Protein AF-A0AAN8A555-F1 (afdb_monomer)

Solvent-accessible surface area (backbone atoms only — not comparable to full-atom values): 13635 Å² total; per-residue (Å²): 131,88,74,64,63,48,80,44,80,42,57,66,69,61,49,48,77,68,36,90,83,47,45,34,27,25,69,93,41,68,87,72,40,44,34,87,77,52,85,68,58,31,18,41,37,37,35,70,88,71,24,23,34,31,48,32,42,53,71,68,74,77,57,91,62,96,66,88,60,92,62,64,58,50,72,42,78,54,45,75,69,41,42,53,50,48,52,55,52,52,52,49,52,52,50,52,50,52,53,50,52,50,51,52,54,53,51,54,59,48,52,54,52,51,52,52,52,52,54,49,52,55,51,52,52,54,60,64,62,67,75,72,74,89,85,80,92,78,83,90,83,80,88,82,91,78,90,85,85,91,86,76,91,79,91,78,90,77,89,77,92,82,90,84,90,81,84,86,89,84,86,88,91,83,79,96,82,85,87,85,84,90,84,86,86,89,84,85,87,84,83,84,77,87,74,77,82,85,84,80,84,88,134

Radius of gyration: 33.47 Å; Cα contacts (8 Å, |Δi|>4): 145; chains: 1; bounding box: 88×41×70 Å

pLDDT: mean 70.21, std 20.85, range [33.66, 96.75]

Organism: NCBI:txid574655

Foldseek 3Di:
DDFDKDKDWDDLVVLCVPDPPQAQQELVQHPPHRSNNDPATWMWIAGLPQLWIFIYGPVRVPDPDPDPPVRHGDIGHHDPVSVVVSVVVVVVVVVVVVVVVVVVVVVVVVVVVVVVVVVVVVVVVVVVVVVPDDDDDDDDDDDDDDDDDDDDDDDDDDDDDDDDDDDDDDDDDDDDDPDPDPPPDPPPPPPPPPPPPDDDDDD

Structure (mmCIF, N/CA/C/O backbone):
data_AF-A0AAN8A555-F1
#
_entry.id   AF-A0AAN8A555-F1
#
loop_
_atom_site.group_PDB
_atom_site.id
_atom_site.type_symbol
_atom_site.label_atom_id
_atom_site.label_alt_id
_atom_site.label_comp_id
_atom_site.label_asym_id
_atom_site.label_entity_id
_atom_site.label_seq_id
_atom_site.pdbx_PDB_ins_code
_atom_site.Cartn_x
_atom_site.Cartn_y
_atom_site.Cartn_z
_atom_site.occupancy
_atom_site.B_iso_or_equiv
_atom_site.auth_seq_id
_atom_site.auth_comp_id
_atom_site.auth_asym_id
_atom_site.auth_atom_id
_atom_site.pdbx_PDB_model_num
ATOM 1 N N . MET A 1 1 ? -8.051 -14.944 -5.307 1.00 50.72 1 MET A N 1
ATOM 2 C CA . MET A 1 1 ? -8.149 -14.435 -3.925 1.00 50.72 1 MET A CA 1
ATOM 3 C C . MET A 1 1 ? -7.266 -13.211 -3.842 1.00 50.72 1 MET A C 1
ATOM 5 O O . MET A 1 1 ? -6.095 -13.320 -4.194 1.00 50.72 1 MET A O 1
ATOM 9 N N . ASP A 1 2 ? -7.824 -12.069 -3.456 1.00 66.56 2 ASP A N 1
ATOM 10 C CA . ASP A 1 2 ? -7.057 -10.830 -3.338 1.00 66.56 2 ASP A CA 1
ATOM 11 C C . ASP A 1 2 ? -6.068 -10.941 -2.176 1.00 66.56 2 ASP A C 1
ATOM 13 O O . ASP A 1 2 ? -6.446 -11.249 -1.045 1.00 66.56 2 ASP A O 1
ATOM 17 N N . ARG A 1 3 ? -4.774 -10.745 -2.459 1.00 74.62 3 ARG A N 1
ATOM 18 C CA . ARG A 1 3 ? -3.732 -10.762 -1.424 1.00 74.62 3 ARG A CA 1
ATOM 19 C C . ARG A 1 3 ? -3.785 -9.442 -0.648 1.00 74.62 3 ARG A C 1
ATOM 21 O O . ARG A 1 3 ? -3.707 -8.384 -1.282 1.00 74.62 3 ARG A O 1
ATOM 28 N N . PRO A 1 4 ? -3.849 -9.469 0.698 1.00 82.12 4 PRO A N 1
ATOM 29 C CA . PRO A 1 4 ? -3.748 -8.260 1.502 1.00 82.12 4 PRO A CA 1
ATOM 30 C C . PRO A 1 4 ? -2.474 -7.499 1.150 1.00 82.12 4 PRO A C 1
ATOM 32 O O . PRO A 1 4 ? -1.374 -8.060 1.144 1.00 82.12 4 PRO A O 1
ATOM 35 N N . SER A 1 5 ? -2.618 -6.215 0.849 1.00 87.88 5 SER A N 1
ATOM 36 C CA . SER A 1 5 ? -1.507 -5.396 0.389 1.00 87.88 5 SER A CA 1
ATOM 37 C C . SER A 1 5 ? -1.638 -3.955 0.852 1.00 87.88 5 SER A C 1
ATOM 39 O O . SER A 1 5 ? -2.712 -3.489 1.231 1.00 87.88 5 SER A O 1
ATOM 41 N N . PHE A 1 6 ? -0.508 -3.261 0.850 1.00 90.44 6 PHE A N 1
ATOM 42 C CA . PHE A 1 6 ? -0.444 -1.822 1.022 1.00 90.44 6 PHE A CA 1
ATOM 43 C C . PHE A 1 6 ? -0.151 -1.155 -0.310 1.00 90.44 6 PHE A C 1
ATOM 45 O O . PHE A 1 6 ? 0.675 -1.637 -1.085 1.00 90.44 6 PHE A O 1
ATOM 52 N N . PHE A 1 7 ? -0.787 -0.011 -0.529 1.00 90.19 7 PHE A N 1
ATOM 53 C CA . PHE A 1 7 ? -0.642 0.789 -1.732 1.00 90.19 7 PHE A CA 1
ATOM 54 C C . PHE A 1 7 ? -0.031 2.145 -1.401 1.00 90.19 7 PHE A C 1
ATOM 56 O O . PHE A 1 7 ? -0.487 2.840 -0.493 1.00 90.19 7 PHE A O 1
ATOM 63 N N . SER A 1 8 ? 0.978 2.547 -2.168 1.00 91.00 8 SER A N 1
ATOM 64 C CA . SER A 1 8 ? 1.541 3.890 -2.079 1.00 91.00 8 SER A CA 1
ATOM 65 C C . SER A 1 8 ? 1.913 4.414 -3.458 1.00 91.00 8 SER A C 1
ATOM 67 O O . SER A 1 8 ? 2.579 3.729 -4.235 1.00 91.00 8 SER A O 1
ATOM 69 N N . LYS A 1 9 ? 1.502 5.646 -3.769 1.00 93.50 9 LYS A N 1
ATOM 70 C CA . LYS A 1 9 ? 1.932 6.330 -4.993 1.00 93.50 9 LYS A CA 1
ATOM 71 C C . LYS A 1 9 ? 3.422 6.638 -4.893 1.00 93.50 9 LYS A C 1
ATOM 73 O O . LYS A 1 9 ? 3.888 7.135 -3.870 1.00 93.50 9 LYS A O 1
ATOM 78 N N . ILE A 1 10 ? 4.159 6.372 -5.966 1.00 93.75 10 ILE A N 1
ATOM 79 C CA . ILE A 1 10 ? 5.599 6.628 -6.032 1.00 93.75 10 ILE A CA 1
ATOM 80 C C . ILE A 1 10 ? 5.932 7.494 -7.249 1.00 93.75 10 ILE A C 1
ATOM 82 O O . ILE A 1 10 ? 5.252 7.400 -8.275 1.00 93.75 10 ILE A O 1
ATOM 86 N N . PRO A 1 11 ? 6.973 8.341 -7.171 1.00 95.44 11 PRO A N 1
ATOM 87 C CA . PRO A 1 11 ? 7.441 9.070 -8.338 1.00 95.44 11 PRO A CA 1
ATOM 88 C C . PRO A 1 11 ? 8.047 8.107 -9.366 1.00 95.44 11 PRO A C 1
ATOM 90 O O . PRO A 1 11 ? 8.588 7.057 -9.014 1.00 95.44 11 PRO A O 1
ATOM 93 N N . GLN A 1 12 ? 8.011 8.513 -10.635 1.00 94.75 12 GLN A N 1
ATOM 94 C CA . GLN A 1 12 ? 8.559 7.761 -11.765 1.00 94.75 12 GLN A CA 1
ATOM 95 C C . GLN A 1 12 ? 10.009 7.312 -11.524 1.00 94.75 12 GLN A C 1
ATOM 97 O O . GLN A 1 12 ? 10.336 6.148 -11.729 1.00 94.75 12 GLN A O 1
ATOM 102 N N . GLN A 1 13 ? 10.858 8.205 -11.009 1.00 95.69 13 GLN A N 1
ATOM 103 C CA . GLN A 1 13 ? 12.259 7.903 -10.702 1.00 95.69 13 GLN A CA 1
ATOM 104 C C . GLN A 1 13 ? 12.408 6.753 -9.690 1.00 95.69 13 GLN A C 1
ATOM 106 O O . GLN A 1 13 ? 13.171 5.820 -9.918 1.00 95.69 13 GLN A O 1
ATOM 111 N N . ALA A 1 14 ? 11.623 6.764 -8.609 1.00 93.81 14 ALA A N 1
ATOM 112 C CA . ALA A 1 14 ? 11.650 5.689 -7.615 1.00 93.81 14 ALA A CA 1
ATOM 113 C C . ALA A 1 14 ? 11.111 4.365 -8.178 1.00 93.81 14 ALA A C 1
ATOM 115 O O . ALA A 1 14 ? 11.507 3.294 -7.724 1.00 93.81 14 ALA A O 1
ATOM 116 N N . ALA A 1 15 ? 10.197 4.430 -9.148 1.00 93.12 15 ALA A N 1
ATOM 117 C CA . ALA A 1 15 ? 9.691 3.256 -9.842 1.00 93.12 15 ALA A CA 1
ATOM 118 C C . ALA A 1 15 ? 10.795 2.612 -10.697 1.00 93.12 15 ALA A C 1
ATOM 120 O O . ALA A 1 15 ? 11.013 1.407 -10.597 1.00 93.12 15 ALA A O 1
ATOM 121 N N . VAL A 1 16 ? 11.543 3.424 -11.455 1.00 93.88 16 VAL A N 1
ATOM 122 C CA . VAL A 1 16 ? 12.704 2.987 -12.250 1.00 93.88 16 VAL A CA 1
ATOM 123 C C . VAL A 1 16 ? 13.757 2.326 -11.359 1.00 93.88 16 VAL A C 1
ATOM 125 O O . VAL A 1 16 ? 14.180 1.214 -11.644 1.00 93.88 16 VAL A O 1
ATOM 128 N N . 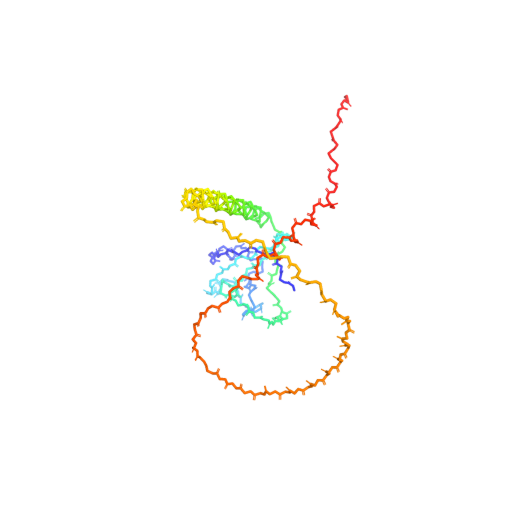GLU A 1 17 ? 14.127 2.958 -10.243 1.00 92.94 17 GLU A N 1
ATOM 129 C CA . GLU A 1 17 ? 15.138 2.430 -9.310 1.00 92.94 17 GLU A CA 1
ATOM 130 C C . GLU A 1 17 ? 14.742 1.094 -8.662 1.00 92.94 17 GLU A C 1
ATOM 132 O O . GLU A 1 17 ? 15.601 0.311 -8.257 1.00 92.94 17 GLU A O 1
ATOM 137 N N . ARG A 1 18 ? 13.438 0.833 -8.534 1.00 90.50 18 ARG A N 1
ATOM 138 C CA . ARG A 1 18 ? 12.898 -0.376 -7.894 1.00 90.50 18 ARG A CA 1
ATOM 139 C C . ARG A 1 18 ? 12.499 -1.464 -8.890 1.00 90.50 18 ARG A C 1
ATOM 141 O O . ARG A 1 18 ? 12.202 -2.578 -8.463 1.00 90.50 18 ARG A O 1
ATOM 148 N N . SER A 1 19 ? 12.449 -1.169 -10.184 1.00 89.69 19 SER A N 1
ATOM 149 C CA . SER A 1 19 ? 12.187 -2.156 -11.232 1.00 89.69 19 SER A CA 1
ATOM 150 C C . SER A 1 19 ? 13.484 -2.893 -11.565 1.00 89.69 19 SER A C 1
ATOM 152 O O . SER A 1 19 ? 14.465 -2.289 -11.987 1.00 89.69 19 SER A O 1
ATOM 154 N N . LYS A 1 20 ? 13.509 -4.212 -11.340 1.00 86.44 20 LYS A N 1
ATOM 155 C CA . LYS A 1 20 ? 14.690 -5.048 -11.624 1.00 86.44 20 LYS A CA 1
ATOM 156 C C . LYS A 1 20 ? 14.834 -5.404 -13.101 1.00 86.44 20 LYS A C 1
ATOM 158 O O . LYS A 1 20 ? 15.946 -5.619 -13.566 1.00 86.44 20 LYS A O 1
ATOM 163 N N . ASP A 1 21 ? 13.717 -5.507 -13.806 1.00 85.56 21 ASP A N 1
ATOM 164 C CA . ASP A 1 21 ? 13.627 -5.852 -15.225 1.00 85.56 21 ASP A CA 1
ATOM 165 C C . ASP A 1 21 ? 13.598 -4.616 -16.137 1.00 85.56 21 ASP A C 1
ATOM 167 O O . ASP A 1 21 ? 13.739 -4.742 -17.350 1.00 85.56 21 ASP A O 1
ATOM 171 N N . GLY A 1 22 ? 13.438 -3.416 -15.567 1.00 88.31 22 GLY A N 1
ATOM 172 C CA . GLY A 1 22 ? 13.272 -2.174 -16.318 1.00 88.31 22 GLY A CA 1
ATOM 173 C C . GLY A 1 22 ? 11.920 -2.076 -17.029 1.00 88.31 22 GLY A C 1
ATOM 174 O O . GLY A 1 22 ? 11.736 -1.187 -17.865 1.00 88.31 22 GLY A O 1
ATOM 175 N N . LEU A 1 23 ? 10.976 -2.966 -16.717 1.00 87.00 23 LEU A N 1
ATOM 176 C CA . LEU A 1 23 ? 9.665 -3.041 -17.348 1.00 87.00 23 LEU A CA 1
ATOM 177 C C . LEU A 1 23 ? 8.588 -2.523 -16.402 1.00 87.00 23 LEU A C 1
ATOM 179 O O . LEU A 1 23 ? 8.702 -2.578 -15.173 1.00 87.00 23 LEU A O 1
ATOM 183 N N . CYS A 1 24 ? 7.527 -1.972 -16.982 1.00 83.88 24 CYS A N 1
ATOM 184 C CA . CYS A 1 24 ? 6.352 -1.631 -16.209 1.00 83.88 24 CYS A CA 1
ATOM 185 C C . CYS A 1 24 ? 5.556 -2.914 -15.939 1.00 83.88 24 CYS A C 1
ATOM 187 O O . CYS A 1 24 ? 5.075 -3.558 -16.863 1.00 83.88 24 CYS A O 1
ATOM 189 N N . GLY A 1 25 ? 5.411 -3.287 -14.667 1.00 72.44 25 GLY A N 1
ATOM 190 C CA . GLY A 1 25 ? 4.703 -4.502 -14.252 1.00 72.44 25 GLY A CA 1
ATOM 191 C C . GLY A 1 25 ? 3.179 -4.367 -14.265 1.00 72.44 25 GLY A C 1
ATOM 192 O O . GLY A 1 25 ? 2.520 -5.018 -13.462 1.00 72.44 25 GLY A O 1
ATOM 193 N N . ASP A 1 26 ? 2.632 -3.485 -15.104 1.00 77.62 26 ASP A N 1
ATOM 194 C CA . ASP A 1 26 ? 1.200 -3.212 -15.191 1.00 77.62 26 ASP A CA 1
ATOM 195 C C . ASP A 1 26 ? 0.570 -4.006 -16.339 1.00 77.62 26 ASP A C 1
ATOM 197 O O . ASP A 1 26 ? 1.168 -4.167 -17.402 1.00 77.62 26 ASP A O 1
ATOM 201 N N . ALA A 1 27 ? -0.659 -4.472 -16.146 1.00 74.50 27 ALA A N 1
ATOM 202 C CA . ALA A 1 27 ? -1.344 -5.287 -17.141 1.00 74.50 27 ALA A CA 1
ATOM 203 C C . ALA A 1 27 ? -1.790 -4.511 -18.392 1.00 74.50 27 ALA A C 1
ATOM 205 O O . ALA A 1 27 ? -2.208 -5.124 -19.372 1.00 74.50 27 ALA A O 1
ATOM 206 N N . ALA A 1 28 ? -1.711 -3.175 -18.386 1.00 74.44 28 ALA A N 1
ATOM 207 C CA . ALA A 1 28 ? -1.993 -2.372 -19.572 1.00 74.44 28 ALA A CA 1
ATOM 208 C C . ALA A 1 28 ? -0.964 -2.574 -20.702 1.00 74.44 28 ALA A C 1
ATOM 210 O O . ALA A 1 28 ? -1.289 -2.334 -21.862 1.00 74.44 28 ALA A O 1
ATOM 211 N N . HIS A 1 29 ? 0.267 -2.986 -20.386 1.00 75.12 29 HIS A N 1
ATOM 212 C CA . HIS A 1 29 ? 1.330 -3.240 -21.370 1.00 75.12 29 HIS A CA 1
ATOM 213 C C . HIS A 1 29 ? 2.298 -4.328 -20.872 1.00 75.12 29 HIS A C 1
ATOM 215 O O . HIS A 1 29 ? 3.467 -4.052 -20.579 1.00 75.12 29 HIS A O 1
ATOM 221 N N . PRO A 1 30 ? 1.820 -5.585 -20.784 1.00 67.88 30 PRO A N 1
ATOM 222 C CA . PRO A 1 30 ? 2.569 -6.681 -20.185 1.00 67.88 30 PRO A CA 1
ATOM 223 C C . PRO A 1 30 ? 3.872 -6.929 -20.950 1.00 67.88 30 PRO A C 1
ATOM 225 O O . PRO A 1 30 ? 3.865 -7.315 -22.113 1.00 67.88 30 PRO A O 1
ATOM 228 N N . GLY A 1 31 ? 5.009 -6.703 -20.291 1.00 66.81 31 GLY A N 1
ATOM 229 C CA . GLY A 1 31 ? 6.331 -7.098 -20.786 1.00 66.81 31 GLY A CA 1
ATOM 230 C C . GLY A 1 31 ? 6.926 -6.257 -21.924 1.00 66.81 31 GLY A C 1
ATOM 231 O O . GLY A 1 31 ? 8.076 -6.485 -22.290 1.00 66.81 31 GLY A O 1
ATOM 232 N N . GLU A 1 32 ? 6.199 -5.278 -22.465 1.00 77.75 32 GLU A N 1
ATOM 233 C CA . GLU A 1 32 ? 6.644 -4.507 -23.638 1.00 77.75 32 GLU A CA 1
ATOM 234 C C . GLU A 1 32 ? 7.035 -3.064 -23.300 1.00 77.75 32 GLU A C 1
ATOM 236 O O . GLU A 1 32 ? 7.911 -2.480 -23.940 1.00 77.75 32 GLU A O 1
ATOM 241 N N . CYS A 1 33 ? 6.418 -2.472 -22.274 1.00 87.06 33 CYS A N 1
ATOM 242 C CA . CYS A 1 33 ? 6.662 -1.076 -21.935 1.00 87.06 33 CYS A CA 1
ATOM 243 C C . CYS A 1 33 ? 7.823 -0.939 -20.951 1.00 87.06 33 CYS A C 1
ATOM 245 O O . CYS A 1 33 ? 7.737 -1.353 -19.790 1.00 87.06 33 CYS A O 1
ATOM 247 N N . LYS A 1 34 ? 8.900 -0.279 -21.391 1.00 91.31 34 LYS A N 1
ATOM 248 C CA . LYS A 1 34 ? 9.968 0.132 -20.480 1.00 91.31 34 LYS A CA 1
ATOM 249 C C . LYS A 1 34 ? 9.414 1.094 -19.449 1.00 91.31 34 LYS A C 1
ATOM 251 O O . LYS A 1 34 ? 8.774 2.094 -19.784 1.00 91.31 34 LYS A O 1
ATOM 256 N N . ILE A 1 35 ? 9.741 0.842 -18.188 1.00 92.19 35 ILE A N 1
ATOM 257 C CA . ILE A 1 35 ? 9.243 1.657 -17.089 1.00 92.19 35 ILE A CA 1
ATOM 258 C C . ILE A 1 35 ? 9.623 3.127 -17.267 1.00 92.19 35 ILE A C 1
ATOM 260 O O . ILE A 1 35 ? 8.788 3.973 -16.985 1.00 92.19 35 ILE A O 1
ATOM 264 N N . THR A 1 36 ? 10.803 3.427 -17.826 1.00 94.06 36 THR A N 1
ATOM 265 C CA . THR A 1 36 ? 11.310 4.783 -18.107 1.00 94.06 36 THR A CA 1
ATOM 266 C C . THR A 1 36 ? 10.487 5.563 -19.131 1.00 94.06 36 THR A C 1
ATOM 268 O O . THR A 1 36 ? 10.409 6.783 -19.034 1.00 94.06 36 THR A O 1
ATOM 271 N N . GLU A 1 37 ? 9.880 4.875 -20.099 1.00 93.38 37 GLU A N 1
ATOM 272 C CA . GLU A 1 37 ? 9.090 5.472 -21.188 1.00 93.38 37 GLU A CA 1
ATOM 273 C C . GLU A 1 37 ? 7.599 5.575 -20.809 1.00 93.38 37 GLU A C 1
ATOM 275 O O . GLU A 1 37 ? 6.820 6.284 -21.445 1.00 93.38 37 GLU A O 1
ATOM 280 N N . CYS A 1 38 ? 7.196 4.899 -19.732 1.00 91.12 38 CYS A N 1
ATOM 281 C CA . CYS A 1 38 ? 5.819 4.852 -19.280 1.00 91.12 38 CYS A CA 1
ATOM 282 C C . CYS A 1 38 ? 5.409 6.119 -18.508 1.00 91.12 38 CYS A C 1
ATOM 284 O O . CYS A 1 38 ? 5.767 6.282 -17.339 1.00 91.12 38 CYS A O 1
ATOM 286 N N . THR A 1 39 ? 4.579 6.971 -19.113 1.00 91.94 39 THR A N 1
ATOM 287 C CA . THR A 1 39 ? 4.134 8.265 -18.551 1.00 91.94 39 THR A CA 1
ATOM 288 C C . THR A 1 39 ? 3.031 8.170 -17.494 1.00 91.94 39 THR A C 1
ATOM 290 O O . THR A 1 39 ? 2.758 9.144 -16.793 1.00 91.94 39 THR A O 1
ATOM 293 N N . ALA A 1 40 ? 2.385 7.011 -17.355 1.00 91.19 40 ALA A N 1
ATOM 294 C CA . ALA A 1 40 ? 1.321 6.819 -16.378 1.00 91.19 40 ALA A CA 1
ATOM 295 C C . ALA A 1 40 ? 1.845 6.934 -14.934 1.00 91.19 40 ALA A C 1
ATOM 297 O O . ALA A 1 40 ? 2.954 6.493 -14.623 1.00 91.19 40 ALA A O 1
ATOM 298 N N . GLY A 1 41 ? 1.034 7.488 -14.028 1.00 91.62 41 GLY A N 1
ATOM 299 C CA . GLY A 1 41 ? 1.383 7.565 -12.607 1.00 91.62 41 GLY A CA 1
ATOM 300 C C . GLY A 1 41 ? 1.671 6.178 -12.032 1.00 91.62 41 GLY A C 1
ATOM 301 O O . GLY A 1 41 ? 0.981 5.220 -12.374 1.00 91.62 41 GLY A O 1
ATOM 302 N N . LYS A 1 42 ? 2.686 6.061 -11.173 1.00 92.31 42 LYS A N 1
ATOM 303 C CA . LYS A 1 42 ? 3.154 4.778 -10.635 1.00 92.31 42 LYS A CA 1
ATOM 304 C C . LYS A 1 42 ? 2.735 4.592 -9.186 1.00 92.31 42 LYS A C 1
ATOM 306 O O . LYS A 1 42 ? 2.630 5.545 -8.410 1.00 92.31 42 LYS A O 1
ATOM 311 N N . ALA A 1 43 ? 2.535 3.340 -8.818 1.00 91.44 43 ALA A N 1
ATOM 312 C CA . ALA A 1 43 ? 2.300 2.944 -7.453 1.00 91.44 43 ALA A CA 1
ATOM 313 C C . ALA A 1 43 ? 3.052 1.669 -7.110 1.00 91.44 43 ALA A C 1
ATOM 315 O O . ALA A 1 43 ? 3.258 0.789 -7.944 1.00 91.44 43 ALA A O 1
ATOM 316 N N . LEU A 1 44 ? 3.452 1.605 -5.851 1.00 91.56 44 LEU A N 1
ATOM 317 C CA . LEU A 1 44 ? 4.046 0.445 -5.235 1.00 91.56 44 LEU A CA 1
ATOM 318 C C . LEU A 1 44 ? 2.972 -0.297 -4.451 1.00 91.56 44 LEU A C 1
ATOM 320 O O . LEU A 1 44 ? 2.317 0.284 -3.581 1.00 91.56 44 LEU A O 1
ATOM 324 N N . VAL A 1 45 ? 2.851 -1.583 -4.742 1.00 91.50 45 VAL A N 1
ATOM 325 C CA . VAL A 1 45 ? 2.048 -2.531 -3.979 1.00 91.50 45 VAL A CA 1
ATOM 326 C C . VAL A 1 45 ? 3.003 -3.390 -3.175 1.00 91.50 45 VAL A C 1
ATOM 328 O O . VAL A 1 45 ? 3.917 -3.973 -3.752 1.00 91.50 45 VAL A O 1
ATOM 331 N N . ILE A 1 46 ? 2.817 -3.461 -1.860 1.00 93.31 46 ILE A N 1
ATOM 332 C CA . ILE A 1 46 ? 3.570 -4.366 -0.984 1.00 93.31 46 ILE A CA 1
ATOM 333 C C . ILE A 1 46 ? 2.606 -5.393 -0.418 1.00 93.31 46 ILE A C 1
ATOM 335 O O . ILE A 1 46 ? 1.643 -5.026 0.255 1.00 93.31 46 ILE A O 1
ATOM 339 N N . TYR A 1 47 ? 2.878 -6.668 -0.666 1.00 93.25 47 TYR A N 1
ATOM 340 C CA . TYR A 1 47 ? 2.075 -7.771 -0.158 1.00 93.25 47 TYR A CA 1
ATOM 341 C C . TYR A 1 47 ? 2.436 -8.068 1.303 1.00 93.25 47 TYR A C 1
ATOM 343 O O . TYR A 1 47 ? 3.611 -8.075 1.682 1.00 93.25 47 TYR A O 1
ATOM 351 N N . LYS A 1 48 ? 1.415 -8.243 2.152 1.00 94.69 48 LYS A N 1
ATOM 352 C CA . LYS A 1 48 ? 1.592 -8.345 3.613 1.00 94.69 48 LYS A CA 1
ATOM 353 C C . LYS A 1 48 ? 2.168 -9.684 4.077 1.00 94.69 48 LYS A C 1
ATOM 355 O O . LYS A 1 48 ? 2.710 -9.755 5.174 1.00 94.69 48 LYS A O 1
ATOM 360 N N . ASP A 1 49 ? 2.019 -10.728 3.275 1.00 93.69 49 ASP A N 1
ATOM 361 C CA . ASP A 1 49 ? 2.400 -12.106 3.587 1.00 93.69 49 ASP A CA 1
ATOM 362 C C . ASP A 1 49 ? 3.912 -12.345 3.504 1.00 93.69 49 ASP A C 1
ATOM 364 O O . ASP A 1 49 ? 4.483 -12.966 4.396 1.00 93.69 49 ASP A O 1
ATOM 368 N N . ASP A 1 50 ? 4.573 -11.834 2.466 1.00 94.81 50 ASP A N 1
ATOM 369 C CA . ASP A 1 50 ? 5.990 -12.114 2.205 1.00 94.81 50 ASP A CA 1
ATOM 370 C C . ASP A 1 50 ? 6.849 -10.862 1.972 1.00 94.81 50 ASP A C 1
ATOM 372 O O . ASP A 1 50 ? 8.050 -10.981 1.721 1.00 94.81 50 ASP A O 1
ATOM 376 N N . ALA A 1 51 ? 6.267 -9.660 2.060 1.00 95.12 51 ALA A N 1
ATOM 377 C CA . ALA A 1 51 ? 6.907 -8.396 1.686 1.00 95.12 51 ALA A CA 1
ATOM 378 C C . ALA A 1 51 ? 7.401 -8.353 0.228 1.00 95.12 51 ALA A C 1
ATOM 380 O O . ALA A 1 51 ? 8.266 -7.531 -0.109 1.00 95.12 51 ALA A O 1
ATOM 381 N N . SER A 1 52 ? 6.887 -9.228 -0.641 1.00 93.94 52 SER A N 1
ATOM 382 C CA . SER A 1 52 ? 7.027 -9.075 -2.086 1.00 93.94 52 SER A CA 1
ATOM 383 C C . SER A 1 52 ? 6.327 -7.798 -2.533 1.00 93.94 52 SER A C 1
ATOM 385 O O . SER A 1 52 ? 5.510 -7.212 -1.812 1.00 93.94 52 SER A O 1
ATOM 387 N N . PHE A 1 53 ? 6.697 -7.312 -3.710 1.00 92.00 53 PHE A N 1
ATOM 388 C CA . PHE A 1 53 ? 6.165 -6.050 -4.192 1.00 92.00 53 PHE A CA 1
ATOM 389 C C . PHE A 1 53 ? 5.980 -6.041 -5.699 1.00 92.00 53 PHE A C 1
ATOM 391 O O . PHE A 1 53 ? 6.678 -6.735 -6.434 1.00 92.00 53 PHE A O 1
ATOM 398 N N . SER A 1 54 ? 5.070 -5.192 -6.148 1.00 90.56 54 SER A N 1
ATOM 399 C CA . SER A 1 54 ? 4.820 -4.930 -7.560 1.00 90.56 54 SER A CA 1
ATOM 400 C C . SER A 1 54 ? 4.763 -3.433 -7.803 1.00 90.56 54 SER A C 1
ATOM 402 O O . SER A 1 54 ? 4.376 -2.654 -6.929 1.00 90.56 54 SER A O 1
ATOM 404 N N . ILE A 1 55 ? 5.171 -3.030 -9.002 1.00 90.12 55 ILE A N 1
ATOM 405 C CA . ILE A 1 55 ? 5.052 -1.653 -9.468 1.00 90.12 55 ILE A CA 1
ATOM 406 C C . ILE A 1 55 ? 4.004 -1.652 -10.569 1.00 90.12 55 ILE A C 1
ATOM 408 O O . ILE A 1 55 ? 4.200 -2.271 -11.611 1.00 90.12 55 ILE A O 1
ATOM 412 N N . VAL A 1 56 ? 2.905 -0.955 -10.318 1.00 89.12 56 VAL A N 1
ATOM 413 C CA . VAL A 1 56 ? 1.744 -0.880 -11.212 1.00 89.12 56 VAL A CA 1
ATOM 414 C C . VAL A 1 56 ? 1.389 0.577 -11.470 1.00 89.12 56 VAL A C 1
ATOM 416 O O . VAL A 1 56 ? 1.955 1.486 -10.847 1.00 89.12 56 VAL A O 1
ATOM 419 N N . HIS A 1 57 ? 0.451 0.846 -12.372 1.00 89.31 57 HIS A N 1
ATOM 420 C CA . HIS A 1 57 ? -0.072 2.197 -12.478 1.00 89.31 57 HIS A CA 1
ATOM 421 C C . HIS A 1 57 ? -0.957 2.531 -11.283 1.00 89.31 57 HIS A C 1
ATOM 423 O O . HIS A 1 57 ? -1.778 1.734 -10.833 1.00 89.31 57 HIS A O 1
ATOM 429 N N . ALA A 1 58 ? -0.850 3.769 -10.811 1.00 86.62 58 ALA A N 1
ATOM 430 C CA . ALA A 1 58 ? -1.656 4.276 -9.709 1.00 86.62 58 ALA A CA 1
ATOM 431 C C . ALA A 1 58 ? -3.167 4.225 -9.998 1.00 86.62 58 ALA A C 1
ATOM 433 O O . ALA A 1 58 ? -3.957 4.154 -9.062 1.00 86.62 58 ALA A O 1
ATOM 434 N N . ASN A 1 59 ? -3.554 4.246 -11.277 1.00 81.19 59 ASN A N 1
ATOM 435 C CA . ASN A 1 59 ? -4.950 4.189 -11.705 1.00 81.19 59 ASN A CA 1
ATOM 436 C C . ASN A 1 59 ? -5.456 2.751 -11.909 1.00 81.19 59 ASN A C 1
ATOM 438 O O . ASN A 1 59 ? -6.663 2.543 -11.879 1.00 81.19 59 ASN A O 1
ATOM 442 N N . SER A 1 60 ? -4.566 1.764 -12.064 1.00 73.06 60 SER A N 1
ATOM 443 C CA . SER A 1 60 ? -4.950 0.358 -12.280 1.00 73.06 60 SER A CA 1
ATOM 444 C C . SER A 1 60 ? -5.518 -0.308 -11.025 1.00 73.06 60 SER A C 1
ATOM 446 O O . SER A 1 60 ? -6.155 -1.347 -11.113 1.00 73.06 60 SER A O 1
ATOM 448 N N . ILE A 1 61 ? -5.312 0.292 -9.849 1.00 63.84 61 ILE A N 1
ATOM 449 C CA . ILE A 1 61 ? -5.747 -0.271 -8.558 1.00 63.84 61 ILE A CA 1
ATOM 450 C C . ILE A 1 61 ? -7.192 0.119 -8.220 1.00 63.84 61 ILE A C 1
ATOM 452 O O . ILE A 1 61 ? -7.834 -0.522 -7.396 1.00 63.84 61 ILE A O 1
ATOM 456 N N . LEU A 1 62 ? -7.743 1.140 -8.882 1.00 53.47 62 LEU A N 1
ATOM 457 C CA . LEU A 1 62 ? -9.094 1.641 -8.605 1.00 53.47 62 LEU A CA 1
ATOM 458 C C . LEU A 1 62 ? -10.203 0.867 -9.343 1.00 53.47 62 LEU A C 1
ATOM 460 O O . LEU A 1 62 ? -11.364 1.261 -9.277 1.00 53.47 62 LEU A O 1
ATOM 464 N N . GLY A 1 63 ? -9.861 -0.225 -10.032 1.00 47.78 63 GLY A N 1
ATOM 465 C CA . GLY A 1 63 ? -10.802 -1.075 -10.754 1.00 47.78 63 GLY A CA 1
ATOM 466 C C . GLY A 1 63 ? -11.028 -2.408 -10.052 1.00 47.78 63 GLY A C 1
ATOM 467 O O . GLY A 1 63 ? -10.339 -3.384 -10.324 1.00 47.78 63 GLY A O 1
ATOM 468 N N . THR A 1 64 ? -12.053 -2.466 -9.208 1.00 48.38 64 THR A N 1
ATOM 469 C CA . THR A 1 64 ? -12.877 -3.669 -9.058 1.00 48.38 64 THR A CA 1
ATOM 470 C C . THR A 1 64 ? -13.320 -4.125 -10.449 1.00 48.38 64 THR A C 1
ATOM 472 O O . THR A 1 64 ? -14.149 -3.475 -11.085 1.00 48.38 64 THR A O 1
ATOM 475 N N . GLY A 1 65 ? -12.743 -5.206 -10.952 1.00 40.84 65 GLY A N 1
ATOM 476 C CA . GLY A 1 65 ? -13.120 -5.784 -12.232 1.00 40.84 65 GLY A CA 1
ATOM 477 C C . GLY A 1 65 ? -12.744 -7.248 -12.235 1.00 40.84 65 GLY A C 1
ATOM 478 O O . GLY A 1 65 ? -11.594 -7.596 -12.483 1.00 40.84 65 GLY A O 1
ATOM 479 N N . GLU A 1 66 ? -13.718 -8.090 -11.906 1.00 38.94 66 GLU A N 1
ATOM 480 C CA . GLU A 1 66 ? -13.654 -9.534 -12.078 1.00 38.94 66 GLU A CA 1
ATOM 481 C C . GLU A 1 66 ? -13.138 -9.862 -13.480 1.00 38.94 66 GLU A C 1
ATOM 483 O O . GLU A 1 66 ? -13.783 -9.614 -14.495 1.00 38.94 66 GLU A O 1
ATOM 488 N N . GLY A 1 67 ? -11.935 -10.406 -13.541 1.00 33.66 67 GLY A N 1
ATOM 489 C CA . GLY A 1 67 ? -11.349 -10.813 -14.798 1.00 33.66 67 GLY A CA 1
ATOM 490 C C . GLY A 1 67 ? -9.933 -11.254 -14.547 1.00 33.66 67 GLY A C 1
ATOM 491 O O . GLY A 1 67 ? -9.054 -10.437 -14.309 1.00 33.66 67 GLY A O 1
ATOM 492 N N . HIS A 1 68 ? -9.715 -12.563 -14.566 1.00 35.66 68 HIS A N 1
ATOM 493 C CA . HIS A 1 68 ? -8.385 -13.147 -14.590 1.00 35.66 68 HIS A CA 1
ATOM 494 C C . HIS A 1 68 ? -7.615 -12.587 -15.795 1.00 35.66 68 HIS A C 1
ATOM 496 O O . HIS A 1 68 ? -7.707 -13.117 -16.902 1.00 35.66 68 HIS A O 1
ATOM 502 N N . GLN A 1 69 ? -6.854 -11.512 -15.598 1.00 47.31 69 GLN A N 1
ATOM 503 C CA . GLN A 1 69 ? -5.768 -11.188 -16.505 1.00 47.31 69 GLN A CA 1
ATOM 504 C C . GLN A 1 69 ? -4.749 -12.310 -16.343 1.00 47.31 69 GLN A C 1
ATOM 506 O O . GLN A 1 69 ? -4.253 -12.565 -15.246 1.00 47.31 69 GLN A O 1
ATOM 511 N N . ARG A 1 70 ? -4.541 -13.055 -17.435 1.00 42.00 70 ARG A N 1
ATOM 512 C CA . ARG A 1 70 ? -3.700 -14.260 -17.476 1.00 42.00 70 ARG A CA 1
ATOM 513 C C . ARG A 1 70 ? -2.278 -14.010 -1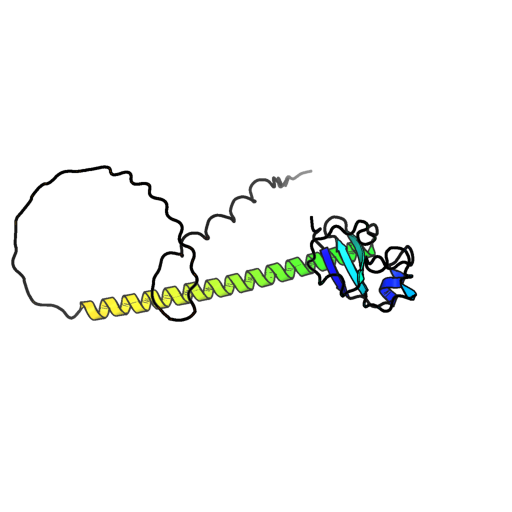6.973 1.00 42.00 70 ARG A C 1
ATOM 515 O O . ARG A 1 70 ? -1.670 -14.934 -16.448 1.00 42.00 70 ARG A O 1
ATOM 522 N N . ASP A 1 71 ? -1.826 -12.765 -17.051 1.00 58.12 71 ASP A N 1
ATOM 523 C CA . ASP A 1 71 ? -0.514 -12.313 -16.624 1.00 58.12 71 ASP A CA 1
ATOM 524 C C . ASP A 1 71 ? -0.711 -11.182 -15.607 1.00 58.12 71 ASP A C 1
ATOM 526 O O . ASP A 1 71 ? -0.843 -10.011 -15.959 1.00 58.12 71 ASP A O 1
ATOM 530 N N . GLY A 1 72 ? -0.841 -11.549 -14.329 1.00 63.94 72 GLY A N 1
ATOM 531 C CA . GLY A 1 72 ? -0.928 -10.583 -13.233 1.00 63.94 72 GLY A CA 1
ATOM 532 C C . GLY A 1 72 ? 0.303 -9.665 -13.168 1.00 63.94 72 GLY A C 1
ATOM 533 O O . GLY A 1 72 ? 1.294 -9.893 -13.867 1.00 63.94 72 GLY A O 1
ATOM 534 N N . PRO A 1 73 ? 0.278 -8.626 -12.314 1.00 71.62 73 PRO A N 1
ATOM 535 C CA . PRO A 1 73 ? 1.404 -7.712 -12.201 1.00 71.62 73 PRO A CA 1
ATOM 536 C C . PRO A 1 73 ? 2.688 -8.471 -11.865 1.00 71.62 73 PRO A C 1
ATOM 538 O O . PRO A 1 73 ? 2.671 -9.430 -11.090 1.00 71.62 73 PRO A O 1
ATOM 541 N N . VAL A 1 74 ? 3.816 -8.032 -12.425 1.00 81.25 74 VAL A N 1
ATOM 542 C CA . VAL A 1 74 ? 5.111 -8.669 -12.158 1.00 81.25 74 VAL A CA 1
ATOM 543 C C . VAL A 1 74 ? 5.419 -8.538 -10.665 1.00 81.25 74 VAL A C 1
ATOM 545 O O . VAL A 1 74 ? 5.603 -7.434 -10.139 1.00 81.25 74 VAL A O 1
ATOM 548 N N . VAL A 1 75 ? 5.440 -9.671 -9.959 1.00 87.38 75 VAL A N 1
ATOM 549 C CA . VAL A 1 75 ? 5.737 -9.726 -8.524 1.00 87.38 75 VAL A CA 1
ATOM 550 C C . VAL A 1 75 ? 7.233 -9.905 -8.327 1.00 87.38 75 VAL A C 1
ATOM 552 O O . VAL A 1 75 ? 7.824 -10.933 -8.661 1.00 87.38 75 VAL A O 1
ATOM 555 N N . GLN A 1 76 ? 7.855 -8.894 -7.739 1.00 88.75 76 GLN A N 1
ATOM 556 C CA . GLN A 1 76 ? 9.252 -8.930 -7.359 1.00 88.75 76 GLN A CA 1
ATOM 557 C C . GLN A 1 76 ? 9.414 -9.520 -5.959 1.00 88.75 76 GLN A C 1
ATOM 559 O O . GLN A 1 76 ? 8.695 -9.173 -5.020 1.00 88.75 76 GLN A O 1
ATOM 564 N N . LYS A 1 77 ? 10.422 -10.387 -5.802 1.00 92.81 77 LYS A N 1
ATOM 565 C CA . LYS A 1 77 ? 10.797 -10.946 -4.496 1.00 92.81 77 LYS A CA 1
ATOM 566 C C . LYS A 1 77 ? 11.130 -9.840 -3.498 1.00 92.81 77 LYS A C 1
ATOM 568 O O . LYS A 1 77 ? 11.751 -8.837 -3.864 1.00 92.81 77 LYS A O 1
ATOM 573 N N . ALA A 1 78 ? 10.801 -10.097 -2.235 1.00 93.75 78 ALA A N 1
ATOM 574 C CA . ALA A 1 78 ? 11.109 -9.212 -1.126 1.00 93.75 78 ALA A CA 1
ATOM 575 C C . ALA A 1 78 ? 12.591 -8.817 -1.078 1.00 93.75 78 ALA A C 1
ATOM 577 O O . ALA A 1 78 ? 13.492 -9.614 -1.355 1.00 93.75 78 ALA A O 1
ATOM 578 N N . CYS A 1 79 ? 12.838 -7.574 -0.684 1.00 92.50 79 CYS A N 1
ATOM 579 C CA . CYS A 1 79 ? 14.161 -7.027 -0.424 1.00 92.50 79 CYS A CA 1
ATOM 580 C C . CYS A 1 79 ? 14.165 -6.316 0.934 1.00 92.50 79 CYS A C 1
ATOM 582 O O . CYS A 1 79 ? 13.114 -6.073 1.525 1.00 92.50 79 CYS A O 1
ATOM 584 N N . GLU A 1 80 ? 15.341 -5.942 1.436 1.00 95.06 80 GLU A N 1
ATOM 585 C CA . GLU A 1 80 ? 15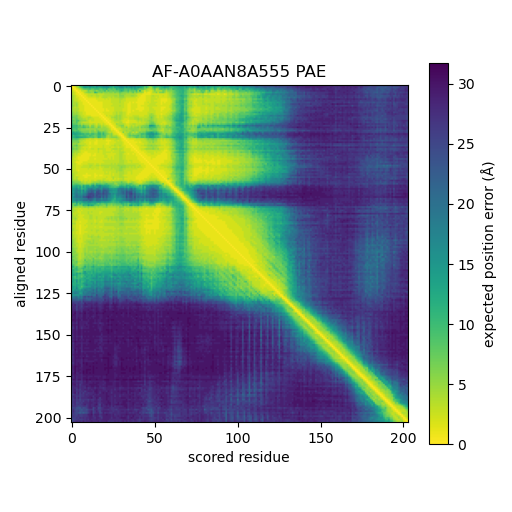.445 -5.237 2.724 1.00 95.06 80 GLU A CA 1
ATOM 586 C C . GLU A 1 80 ? 14.631 -3.933 2.746 1.00 95.06 80 GLU A C 1
ATOM 588 O O . GLU A 1 80 ? 13.991 -3.604 3.746 1.00 95.06 80 GLU A O 1
ATOM 593 N N . GLY A 1 81 ? 14.560 -3.233 1.609 1.00 91.62 81 GLY A N 1
ATOM 594 C CA . GLY A 1 81 ? 13.726 -2.043 1.455 1.00 91.62 81 GLY A CA 1
ATOM 595 C C . GLY A 1 81 ? 12.226 -2.327 1.582 1.00 91.62 81 GLY A C 1
ATOM 596 O O . GLY A 1 81 ? 11.533 -1.601 2.296 1.00 91.62 81 GLY A O 1
ATOM 597 N N . SER A 1 82 ? 11.716 -3.382 0.932 1.00 93.75 82 SER A N 1
ATOM 598 C CA . SER A 1 82 ? 10.288 -3.727 0.986 1.00 93.75 82 SER A CA 1
ATOM 599 C C . SER A 1 82 ? 9.886 -4.266 2.358 1.00 93.75 82 SER A C 1
ATOM 601 O O . SER A 1 82 ? 8.845 -3.871 2.873 1.00 93.75 82 SER A O 1
ATOM 603 N N . LYS A 1 83 ? 10.742 -5.063 3.011 1.00 96.19 83 LYS A N 1
ATOM 604 C CA . LYS A 1 83 ? 10.531 -5.532 4.392 1.00 96.19 83 LYS A CA 1
ATOM 605 C C . LYS A 1 83 ? 10.474 -4.378 5.389 1.00 96.19 83 LYS A C 1
ATOM 607 O O . LYS A 1 83 ? 9.568 -4.318 6.218 1.00 96.19 83 LYS A O 1
ATOM 612 N N . LYS A 1 84 ? 11.423 -3.436 5.301 1.00 95.94 84 LYS A N 1
ATOM 613 C CA . LYS A 1 84 ? 11.442 -2.245 6.163 1.00 95.94 84 LYS A CA 1
ATOM 614 C C . LYS A 1 84 ? 10.179 -1.408 5.971 1.00 95.94 84 LYS A C 1
ATOM 616 O O . LYS A 1 84 ? 9.579 -0.981 6.952 1.00 95.94 84 LYS A O 1
ATOM 621 N N . MET A 1 85 ? 9.766 -1.208 4.721 1.00 93.62 85 MET A N 1
ATOM 622 C CA . MET A 1 85 ? 8.549 -0.467 4.402 1.00 93.62 85 MET A CA 1
ATOM 623 C C . MET A 1 85 ? 7.294 -1.193 4.903 1.00 93.62 85 MET A C 1
ATOM 625 O O . MET A 1 85 ? 6.444 -0.557 5.517 1.00 93.62 85 MET A O 1
ATOM 629 N N . LEU A 1 86 ? 7.202 -2.517 4.727 1.00 95.44 86 LEU A N 1
ATOM 630 C CA . LEU A 1 86 ? 6.098 -3.318 5.260 1.00 95.44 86 LEU A CA 1
ATOM 631 C C . LEU A 1 86 ? 5.988 -3.170 6.781 1.00 95.44 86 LEU A C 1
ATOM 633 O O . LEU A 1 86 ? 4.897 -2.944 7.292 1.00 95.44 86 LEU A O 1
ATOM 637 N N . LYS A 1 87 ? 7.114 -3.237 7.502 1.00 96.75 87 LYS A N 1
ATOM 638 C CA . LYS A 1 87 ? 7.134 -3.057 8.959 1.00 96.75 87 LYS A CA 1
ATOM 639 C C . LYS A 1 87 ? 6.552 -1.701 9.373 1.00 96.75 87 LYS A C 1
ATOM 641 O O . LYS A 1 87 ? 5.709 -1.660 10.261 1.00 96.75 87 LYS A O 1
ATOM 646 N N . GLN A 1 88 ? 6.959 -0.620 8.706 1.00 95.69 88 GLN A N 1
ATOM 647 C CA . GLN A 1 88 ? 6.442 0.728 8.974 1.00 95.69 88 GLN A CA 1
ATOM 648 C C . GLN A 1 88 ? 4.940 0.845 8.679 1.00 95.69 88 GLN A C 1
ATOM 650 O O . GLN A 1 88 ? 4.207 1.480 9.433 1.00 95.69 88 GLN A O 1
ATOM 655 N N . LEU A 1 89 ? 4.472 0.223 7.594 1.00 94.06 89 LEU A N 1
ATOM 656 C CA . LEU A 1 89 ? 3.061 0.237 7.206 1.00 94.06 89 LEU A CA 1
ATOM 657 C C . LEU A 1 89 ? 2.189 -0.557 8.184 1.00 94.06 89 LEU A C 1
ATOM 659 O O . LEU A 1 89 ? 1.120 -0.087 8.555 1.00 94.06 89 LEU A O 1
ATOM 663 N N . LEU A 1 90 ? 2.666 -1.713 8.652 1.00 95.56 90 LEU A N 1
ATOM 664 C CA . LEU A 1 90 ? 1.984 -2.511 9.674 1.00 95.56 90 LEU A CA 1
ATOM 665 C C . LEU A 1 90 ? 1.950 -1.804 11.033 1.00 95.56 90 LEU A C 1
ATOM 667 O O . LEU A 1 90 ? 0.947 -1.873 11.735 1.00 95.56 90 LEU A O 1
ATOM 671 N N . GLU A 1 91 ? 3.033 -1.127 11.416 1.00 96.38 91 GLU A N 1
ATOM 672 C CA . GLU A 1 91 ? 3.076 -0.333 12.647 1.00 96.38 91 GLU A CA 1
ATOM 673 C C . GLU A 1 91 ? 2.061 0.812 12.600 1.00 96.38 91 GLU A C 1
ATOM 675 O O . GLU A 1 91 ? 1.296 0.997 13.547 1.00 96.38 91 GLU A O 1
ATOM 680 N N . LYS A 1 92 ? 1.984 1.513 11.463 1.00 95.00 92 LYS A N 1
ATOM 681 C CA . LYS A 1 92 ? 0.972 2.545 11.239 1.00 95.00 92 LYS A CA 1
ATOM 682 C C . LYS A 1 92 ? -0.448 1.975 11.268 1.00 95.00 92 LYS A C 1
ATOM 684 O O . LYS A 1 92 ? -1.284 2.507 11.983 1.00 95.00 92 LYS A O 1
ATOM 689 N N . GLU A 1 93 ? -0.714 0.882 10.553 1.00 94.69 93 GLU A N 1
ATOM 690 C CA . GLU A 1 93 ? -2.034 0.234 10.541 1.00 94.69 93 GLU A CA 1
ATOM 691 C C . GLU A 1 93 ? -2.477 -0.170 11.955 1.00 94.69 93 GLU A C 1
ATOM 693 O O . GLU A 1 93 ? -3.621 0.062 12.334 1.00 94.69 93 GLU A O 1
ATOM 698 N N . ARG A 1 94 ? -1.565 -0.707 12.777 1.00 95.19 94 ARG A N 1
ATOM 699 C CA . ARG A 1 94 ? -1.855 -1.018 14.186 1.00 95.19 94 ARG A CA 1
ATOM 700 C C . ARG A 1 94 ? -2.192 0.228 15.000 1.00 95.19 94 ARG A C 1
ATOM 702 O O . ARG A 1 94 ? -3.123 0.180 15.801 1.00 95.19 94 ARG A O 1
ATOM 709 N N . ALA A 1 95 ? -1.451 1.318 14.812 1.00 96.12 95 ALA A N 1
ATOM 710 C CA . ALA A 1 95 ? -1.726 2.579 15.493 1.00 96.12 95 ALA A CA 1
ATOM 711 C C . ALA A 1 95 ? -3.088 3.163 15.079 1.00 96.12 95 ALA A C 1
ATOM 713 O O . ALA A 1 95 ? -3.853 3.589 15.942 1.00 96.12 95 ALA A O 1
ATOM 714 N N . ASP A 1 96 ? -3.417 3.112 13.787 1.00 93.81 96 ASP A N 1
ATOM 715 C CA . ASP A 1 96 ? -4.693 3.584 13.244 1.00 93.81 96 ASP A CA 1
ATOM 716 C C . ASP A 1 96 ? -5.869 2.750 13.790 1.00 93.81 96 ASP A C 1
ATOM 718 O O . ASP A 1 96 ? -6.877 3.307 14.226 1.00 93.81 96 ASP A O 1
ATOM 722 N N . VAL A 1 97 ? -5.723 1.419 13.853 1.00 94.38 97 VAL A N 1
ATOM 723 C CA . VAL A 1 97 ? -6.727 0.522 14.454 1.00 94.38 97 VAL A CA 1
ATOM 724 C C . VAL A 1 97 ? -6.907 0.808 15.946 1.00 94.38 97 VAL A C 1
ATOM 726 O O . VAL A 1 97 ? -8.041 0.908 16.411 1.00 94.38 97 VAL A O 1
ATOM 729 N N . ALA A 1 98 ? -5.820 0.983 16.701 1.00 94.75 98 ALA A N 1
ATOM 730 C CA . ALA A 1 98 ? -5.898 1.308 18.125 1.00 94.75 98 ALA A CA 1
ATOM 731 C C . ALA A 1 98 ? -6.581 2.666 18.368 1.00 94.75 98 ALA A C 1
ATOM 733 O O . ALA A 1 98 ? -7.416 2.795 19.264 1.00 94.75 98 ALA A O 1
ATOM 734 N N . ALA A 1 99 ? -6.276 3.670 17.541 1.00 94.81 99 ALA A N 1
ATOM 735 C CA . ALA A 1 99 ? -6.920 4.978 17.607 1.00 94.81 99 ALA A CA 1
ATOM 736 C C . ALA A 1 99 ? -8.422 4.891 17.294 1.00 94.81 99 ALA A C 1
ATOM 738 O O . ALA A 1 99 ? -9.231 5.492 18.001 1.00 94.81 99 ALA A O 1
ATOM 739 N N . ALA A 1 100 ? -8.807 4.110 16.281 1.00 93.81 100 ALA A N 1
ATOM 740 C CA . ALA A 1 100 ? -10.208 3.878 15.946 1.00 93.81 100 ALA A CA 1
ATOM 741 C C . ALA A 1 100 ? -10.961 3.184 17.094 1.00 93.81 100 ALA A C 1
ATOM 743 O O . ALA A 1 100 ? -12.031 3.645 17.485 1.00 93.81 100 ALA A O 1
ATOM 744 N N . GLN A 1 101 ? -10.375 2.141 17.691 1.00 94.44 101 GLN A N 1
ATOM 745 C CA . GLN A 1 101 ? -10.958 1.439 18.840 1.00 94.44 101 GLN A CA 1
ATOM 746 C C . GLN A 1 101 ? -11.162 2.363 20.045 1.00 94.44 101 GLN A C 1
ATOM 748 O O . GLN A 1 101 ? -12.199 2.299 20.705 1.00 94.44 101 GLN A O 1
ATOM 753 N N . GLU A 1 102 ? -10.208 3.252 20.317 1.00 95.31 102 GLU A N 1
ATOM 754 C CA . GLU A 1 102 ? -10.329 4.231 21.397 1.00 95.31 102 GLU A CA 1
ATOM 755 C C . GLU A 1 102 ? -11.437 5.262 21.126 1.00 95.31 102 GLU A C 1
ATOM 757 O O . GLU A 1 102 ? -12.180 5.625 22.041 1.00 95.31 102 GLU A O 1
ATOM 762 N N . MET A 1 103 ? -11.595 5.713 19.876 1.00 93.81 103 MET A N 1
ATOM 763 C CA . MET A 1 103 ? -12.713 6.587 19.500 1.00 93.81 103 MET A CA 1
ATOM 764 C C . MET A 1 103 ? -14.061 5.886 19.686 1.00 93.81 103 MET A C 1
ATOM 766 O O . MET A 1 103 ? -14.963 6.465 20.290 1.00 93.81 103 MET A O 1
ATOM 770 N N . THR A 1 104 ? -14.185 4.628 19.253 1.00 94.25 104 THR A N 1
ATOM 771 C CA . THR A 1 104 ? -15.399 3.826 19.462 1.00 94.25 104 THR A CA 1
ATOM 772 C C . THR A 1 104 ? -15.689 3.620 20.948 1.00 94.25 104 THR A C 1
ATOM 774 O O . THR A 1 104 ? -16.820 3.804 21.386 1.00 94.25 104 THR A O 1
ATOM 777 N N . ARG A 1 105 ? -14.673 3.314 21.765 1.00 93.69 105 ARG A N 1
ATOM 778 C CA . ARG A 1 105 ? -14.846 3.140 23.214 1.00 93.69 105 ARG A CA 1
ATOM 779 C C . ARG A 1 105 ? -15.378 4.408 23.885 1.00 93.69 105 ARG A C 1
ATOM 781 O O . ARG A 1 105 ? -16.244 4.320 24.753 1.00 93.69 105 ARG A O 1
ATOM 788 N N . LYS A 1 106 ? -14.866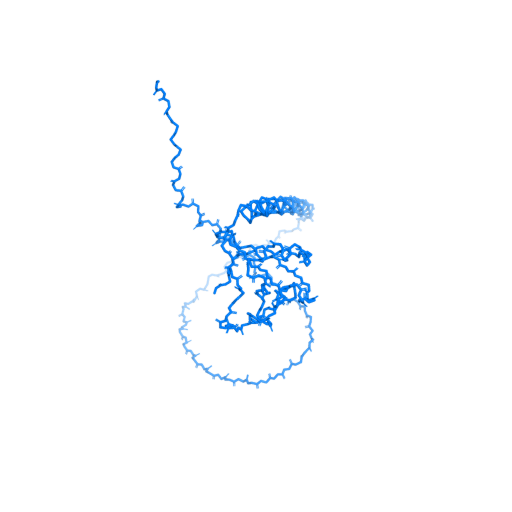 5.578 23.495 1.00 93.62 106 LYS A N 1
ATOM 789 C CA . LYS A 1 106 ? -15.333 6.874 24.009 1.00 93.62 106 LYS A CA 1
ATOM 790 C C . LYS A 1 106 ? -16.760 7.191 23.577 1.00 93.62 106 LYS A C 1
ATOM 792 O O . LYS A 1 106 ? -17.520 7.665 24.415 1.00 93.62 106 LYS A O 1
ATOM 797 N N . ALA A 1 107 ? -17.111 6.912 22.322 1.00 92.19 107 ALA A N 1
ATOM 798 C CA . ALA A 1 107 ? -18.470 7.092 21.817 1.00 92.19 107 ALA A CA 1
ATOM 799 C C . ALA A 1 107 ? -19.468 6.233 22.610 1.00 92.19 107 ALA A C 1
ATOM 801 O O . ALA A 1 107 ? -20.396 6.770 23.207 1.00 92.19 107 ALA A O 1
ATOM 802 N N . ASN A 1 108 ? -19.191 4.934 22.757 1.00 91.50 108 ASN A N 1
ATOM 803 C CA . ASN A 1 108 ? -20.059 4.024 23.508 1.00 91.50 108 ASN A CA 1
ATOM 804 C C . ASN A 1 108 ? -20.196 4.444 24.982 1.00 91.50 108 ASN A C 1
ATOM 806 O O . ASN A 1 108 ? -21.282 4.396 25.545 1.00 91.50 108 ASN A O 1
ATOM 810 N N . ALA A 1 109 ? -19.111 4.907 25.616 1.00 87.75 109 ALA A N 1
ATOM 811 C CA . ALA A 1 109 ? -19.156 5.388 27.000 1.00 87.75 109 ALA A CA 1
ATOM 812 C C . ALA A 1 109 ? -19.963 6.690 27.176 1.00 87.75 109 ALA A C 1
ATOM 814 O O . ALA A 1 109 ? -20.410 6.990 28.284 1.00 87.75 109 ALA A O 1
ATOM 815 N N . GLN A 1 110 ? -20.107 7.500 26.123 1.00 86.38 110 GLN A N 1
ATOM 816 C CA . GLN A 1 110 ? -20.981 8.674 26.137 1.00 86.38 110 GLN A CA 1
ATOM 817 C C . GLN A 1 110 ? -22.444 8.273 25.954 1.00 86.38 110 GLN A C 1
ATOM 819 O O . GLN A 1 110 ? -23.294 8.789 26.675 1.00 86.38 110 GLN A O 1
ATOM 824 N N . GLU A 1 111 ? -22.723 7.323 25.062 1.00 84.69 111 GLU A N 1
ATOM 825 C CA . GLU A 1 111 ? -24.072 6.785 24.859 1.00 84.69 111 GLU A CA 1
ATOM 826 C C . GLU A 1 111 ? -24.623 6.134 26.131 1.00 84.69 111 GLU A C 1
ATOM 828 O O . GLU A 1 111 ? -25.747 6.436 26.526 1.00 84.69 111 GLU A O 1
ATOM 833 N N . THR A 1 112 ? -23.825 5.328 26.843 1.00 84.81 112 THR A N 1
ATOM 834 C CA . THR A 1 112 ? -24.272 4.718 28.108 1.00 84.81 112 THR A CA 1
ATOM 835 C C . THR A 1 112 ? -24.595 5.767 29.169 1.00 84.81 112 THR A C 1
ATOM 837 O O . THR A 1 112 ? -25.586 5.637 29.877 1.00 84.81 112 THR A O 1
ATOM 840 N N . LYS A 1 113 ? -23.799 6.842 29.256 1.00 84.12 113 LYS A N 1
ATOM 841 C CA . LYS A 1 113 ? -24.070 7.942 30.195 1.00 84.12 113 LYS A CA 1
ATOM 842 C C . LYS A 1 113 ? -25.349 8.697 29.843 1.00 84.12 113 LYS A C 1
ATOM 844 O O . LYS A 1 113 ? -26.086 9.061 30.749 1.00 84.12 113 LYS A O 1
ATOM 849 N N . ALA A 1 114 ? -25.607 8.923 28.554 1.00 79.50 114 ALA A N 1
ATOM 850 C CA . ALA A 1 114 ? -26.833 9.570 28.096 1.00 79.50 114 ALA A CA 1
ATOM 851 C C . ALA A 1 114 ? -28.075 8.718 28.421 1.00 79.50 114 ALA A C 1
ATOM 853 O O . ALA A 1 114 ? -29.055 9.235 28.952 1.00 79.50 114 ALA A O 1
ATOM 854 N N . GLN A 1 115 ? -28.000 7.402 28.201 1.00 77.25 115 GLN A N 1
ATOM 855 C CA . GLN A 1 115 ? -29.083 6.471 28.537 1.00 77.25 115 GLN A CA 1
ATOM 856 C C . GLN A 1 115 ? -29.347 6.393 30.047 1.00 77.25 115 GLN A C 1
ATOM 858 O O . GLN A 1 115 ? -30.500 6.329 30.466 1.00 77.25 115 GLN A O 1
ATOM 863 N N . GLU A 1 116 ? -28.300 6.426 30.879 1.00 78.06 116 GLU A N 1
ATOM 864 C CA . GLU A 1 116 ? -28.449 6.474 32.339 1.00 78.06 116 GLU A CA 1
ATOM 865 C C . GLU A 1 116 ? -29.151 7.760 32.799 1.00 78.06 116 GLU A C 1
ATOM 867 O O . GLU A 1 116 ? -30.045 7.689 33.643 1.00 78.06 116 GLU A O 1
ATOM 872 N N . THR A 1 117 ? -28.808 8.917 32.218 1.00 76.56 117 THR A N 1
ATOM 873 C CA . THR A 1 117 ? -29.481 10.187 32.539 1.00 76.56 117 THR A CA 1
ATOM 874 C C . THR A 1 117 ? -30.941 10.207 32.090 1.00 76.56 117 THR A C 1
ATOM 876 O O . THR A 1 117 ? -31.802 10.609 32.867 1.00 76.56 117 THR A O 1
ATOM 879 N N . GLU A 1 118 ? -31.251 9.702 30.892 1.00 75.31 118 GLU A N 1
ATOM 880 C CA . GLU A 1 118 ? -32.635 9.604 30.406 1.00 75.31 118 GLU A CA 1
ATOM 881 C C . GLU A 1 118 ? -33.472 8.645 31.269 1.00 75.31 118 GLU A C 1
ATOM 883 O O . GLU A 1 118 ? -34.630 8.926 31.586 1.00 75.31 118 GLU A O 1
ATOM 888 N N . ALA A 1 119 ? -32.887 7.526 31.712 1.00 73.88 119 ALA A N 1
ATOM 889 C CA . ALA A 1 119 ? -33.552 6.588 32.613 1.00 73.88 119 ALA A CA 1
ATOM 890 C C . ALA A 1 119 ? -33.801 7.187 34.011 1.00 73.88 119 ALA A C 1
ATOM 892 O O . ALA A 1 119 ? -34.829 6.895 34.631 1.00 73.88 119 ALA A O 1
ATOM 893 N N . GLU A 1 120 ? -32.886 8.019 34.519 1.00 72.06 120 GLU A N 1
ATOM 894 C CA . GLU A 1 120 ? -33.068 8.734 35.786 1.00 72.06 120 GLU A CA 1
ATOM 895 C C . GLU A 1 120 ? -34.173 9.797 35.681 1.00 72.06 120 GLU A C 1
ATOM 897 O O . GLU A 1 120 ? -35.057 9.842 36.542 1.00 72.06 120 GLU A O 1
ATOM 902 N N . GLU A 1 121 ? -34.184 10.591 34.606 1.00 72.69 121 GLU A N 1
ATOM 903 C CA . GLU A 1 121 ? -35.224 11.595 34.346 1.00 72.69 121 GLU A CA 1
ATOM 904 C C . GLU A 1 121 ? -36.610 10.950 34.195 1.00 72.69 121 GLU A C 1
ATOM 906 O O . GLU A 1 121 ? -37.560 11.367 34.865 1.00 72.69 121 GLU A O 1
ATOM 911 N N . ALA A 1 122 ? -36.725 9.860 33.427 1.00 72.25 122 ALA A N 1
ATOM 912 C CA . ALA A 1 122 ? -37.978 9.116 33.283 1.00 72.25 122 ALA A CA 1
ATOM 913 C C . ALA A 1 122 ? -38.475 8.550 34.627 1.00 72.25 122 ALA A C 1
ATOM 915 O O . ALA A 1 122 ? -39.672 8.566 34.929 1.00 72.25 122 ALA A O 1
ATOM 916 N N . LYS A 1 123 ? -37.563 8.074 35.485 1.00 72.19 123 LYS A N 1
ATOM 917 C CA . LYS A 1 123 ? -37.914 7.580 36.823 1.00 72.19 123 LYS A CA 1
ATOM 918 C C . LYS A 1 123 ? -38.388 8.707 37.747 1.00 72.19 123 LYS A C 1
ATOM 920 O O . LYS A 1 123 ? -39.328 8.497 38.520 1.00 72.19 123 LYS A O 1
ATOM 925 N N . ALA A 1 124 ? -37.774 9.888 37.670 1.00 69.50 124 ALA A N 1
ATOM 926 C CA . ALA A 1 124 ? -38.203 11.064 38.422 1.00 69.50 124 ALA A CA 1
ATOM 927 C C . ALA A 1 124 ? -39.603 11.533 37.988 1.00 69.50 124 ALA A C 1
ATOM 929 O O . ALA A 1 124 ? -40.442 11.845 38.840 1.00 69.50 124 ALA A O 1
ATOM 930 N N . GLU A 1 125 ? -39.897 11.503 36.687 1.00 65.94 125 GLU A N 1
ATOM 931 C CA . GLU A 1 125 ? -41.207 11.873 36.146 1.00 65.94 125 GLU A CA 1
ATOM 932 C C . GLU A 1 125 ? -42.326 10.941 36.648 1.00 65.94 125 GLU A C 1
ATOM 934 O O . GLU A 1 125 ? -43.354 11.424 37.136 1.00 65.94 125 GLU A O 1
ATOM 939 N N . ILE A 1 126 ? -42.094 9.618 36.657 1.00 62.62 126 ILE A N 1
ATOM 940 C CA . ILE A 1 126 ? -43.040 8.611 37.184 1.00 62.62 126 ILE A CA 1
ATOM 941 C C . ILE A 1 126 ? -43.305 8.809 38.689 1.00 62.62 126 ILE A C 1
ATOM 943 O O . ILE A 1 126 ? -44.444 8.674 39.158 1.00 62.62 126 ILE A O 1
ATOM 947 N N . MET A 1 127 ? -42.275 9.146 39.476 1.00 58.34 127 MET A N 1
ATOM 948 C CA . MET A 1 127 ? -42.439 9.403 40.913 1.00 58.34 127 MET A CA 1
ATOM 949 C C . MET A 1 127 ? -43.289 10.654 41.188 1.00 58.34 127 MET A C 1
ATOM 951 O O . MET A 1 127 ? -44.109 10.645 42.110 1.00 58.34 127 MET A O 1
ATOM 955 N N . HIS A 1 128 ? -43.164 11.706 40.376 1.00 58.12 128 HIS A N 1
ATOM 956 C CA . HIS A 1 128 ? -43.952 12.928 40.546 1.00 58.12 128 HIS A CA 1
ATOM 957 C C . HIS A 1 128 ? -45.424 12.776 40.130 1.00 58.12 128 HIS A C 1
ATOM 959 O O . HIS A 1 128 ? -46.294 13.346 40.792 1.00 58.12 128 HIS A O 1
ATOM 965 N N . THR A 1 129 ? -45.747 11.965 39.117 1.00 56.03 129 THR A N 1
ATOM 966 C CA . THR A 1 129 ? -47.149 11.736 38.702 1.00 56.03 129 THR A CA 1
ATOM 967 C C . THR A 1 129 ? -47.928 10.830 39.663 1.00 56.03 129 THR A C 1
ATOM 969 O O . THR A 1 129 ? -49.137 10.993 39.826 1.00 56.03 129 THR A O 1
ATOM 972 N N . THR A 1 130 ? -47.257 9.912 40.365 1.00 54.88 130 THR A N 1
ATOM 973 C CA . THR A 1 130 ? -47.922 8.912 41.230 1.00 54.88 130 THR A CA 1
ATOM 974 C C . THR A 1 130 ? -48.414 9.485 42.573 1.00 54.88 130 THR A C 1
ATOM 976 O O . THR A 1 130 ? -49.219 8.866 43.268 1.00 54.88 130 THR A O 1
ATOM 979 N N . THR A 1 131 ? -48.017 10.709 42.935 1.00 52.72 131 THR A N 1
ATOM 980 C CA . THR A 1 131 ? -48.418 11.349 44.209 1.00 52.72 131 THR A CA 1
ATOM 981 C C . THR A 1 131 ? -49.798 12.036 44.130 1.00 52.72 131 THR A C 1
ATOM 983 O O . THR A 1 131 ? -50.284 12.589 45.114 1.00 52.72 131 THR A O 1
ATOM 986 N N . GLY A 1 132 ? -50.466 11.986 42.971 1.00 51.25 132 GLY A N 1
ATOM 987 C CA . GLY A 1 132 ? -51.656 12.781 42.663 1.00 51.25 132 GLY A CA 1
ATOM 988 C C . GLY A 1 132 ? -52.939 12.016 42.334 1.00 51.25 132 GLY A C 1
ATOM 989 O O . GLY A 1 132 ? -53.772 12.577 41.640 1.00 51.25 132 GLY A O 1
ATOM 990 N N . THR A 1 133 ? -53.152 10.783 42.799 1.00 50.88 133 THR A N 1
ATOM 991 C CA . THR A 1 133 ? -54.480 10.133 42.701 1.00 50.88 133 THR A CA 1
ATOM 992 C C . THR A 1 133 ? -54.770 9.269 43.922 1.00 50.88 133 THR A C 1
ATOM 994 O O . THR A 1 133 ? -54.796 8.042 43.869 1.00 50.88 133 THR A O 1
ATOM 997 N N . VAL A 1 134 ? -55.028 9.933 45.050 1.00 52.56 134 VAL A N 1
ATOM 998 C CA . VAL A 1 134 ? -55.907 9.372 46.077 1.00 52.56 134 VAL A CA 1
ATOM 999 C C . VAL A 1 134 ? -57.341 9.721 45.695 1.00 52.56 134 VAL A C 1
ATOM 1001 O O . VAL A 1 134 ? -57.672 10.892 45.534 1.00 52.56 134 VAL A O 1
ATOM 1004 N N . SER A 1 135 ? -58.168 8.675 45.645 1.00 50.78 135 SER A N 1
ATOM 1005 C CA . SER A 1 135 ? -59.631 8.658 45.777 1.00 50.78 135 SER A CA 1
ATOM 1006 C C . SER A 1 135 ? -60.373 8.218 44.511 1.00 50.78 135 SER A C 1
ATOM 1008 O O . SER A 1 135 ? -60.741 9.028 43.671 1.00 50.78 135 SER A O 1
ATOM 1010 N N . GLN A 1 136 ? -60.655 6.915 44.406 1.00 49.50 136 GLN A N 1
ATOM 1011 C CA . GLN A 1 136 ? -61.968 6.389 44.806 1.00 49.50 136 GLN A CA 1
ATOM 1012 C C . GLN A 1 136 ? -61.973 4.843 44.878 1.00 49.50 136 GLN A C 1
ATOM 1014 O O . GLN A 1 136 ? -61.344 4.185 44.049 1.00 49.50 136 GLN A O 1
ATOM 1019 N N . PRO A 1 137 ? -62.673 4.236 45.858 1.00 49.06 137 PRO A N 1
ATOM 1020 C CA . PRO A 1 137 ? -62.836 2.787 45.945 1.00 49.06 137 PRO A CA 1
ATOM 1021 C C . PRO A 1 137 ? -63.903 2.295 44.954 1.00 49.06 137 PRO A C 1
ATOM 1023 O O . PRO A 1 137 ? -65.080 2.628 45.090 1.00 49.06 137 PRO A O 1
ATOM 1026 N N . HIS A 1 138 ? -63.508 1.462 43.988 1.00 46.44 138 HIS A N 1
ATOM 1027 C CA . HIS A 1 138 ? -64.454 0.705 43.164 1.00 46.44 138 HIS A CA 1
ATOM 1028 C C . HIS A 1 138 ? -64.748 -0.680 43.773 1.00 46.44 138 HIS A C 1
ATOM 1030 O O . HIS A 1 138 ? -63.838 -1.333 44.292 1.00 46.44 138 HIS A O 1
ATOM 1036 N N . PRO A 1 139 ? -66.015 -1.137 43.726 1.00 51.06 139 PRO A N 1
ATOM 1037 C CA . PRO A 1 139 ? -66.461 -2.351 44.392 1.00 51.06 139 PRO A CA 1
ATOM 1038 C C . PRO A 1 139 ? -66.055 -3.631 43.656 1.00 51.06 139 PRO A C 1
ATOM 1040 O O . PRO A 1 139 ? -65.968 -3.706 42.432 1.00 51.06 139 PRO A O 1
ATOM 1043 N N . THR A 1 140 ? -65.864 -4.660 44.471 1.00 50.59 140 THR A N 1
ATOM 1044 C CA . THR A 1 140 ? -65.531 -6.040 44.132 1.00 50.59 140 THR A CA 1
ATOM 1045 C C . THR A 1 140 ? -66.589 -6.672 43.220 1.00 50.59 140 THR A C 1
ATOM 1047 O O . THR A 1 140 ? -67.738 -6.833 43.628 1.00 50.59 140 THR A O 1
ATOM 1050 N N . ILE A 1 141 ? -66.199 -7.116 42.020 1.00 49.03 141 ILE A N 1
ATOM 1051 C CA . ILE A 1 141 ? -66.993 -8.065 41.226 1.00 49.03 141 ILE A CA 1
ATOM 1052 C C . ILE A 1 141 ? -66.230 -9.382 41.149 1.00 49.03 141 ILE A C 1
ATOM 1054 O O . ILE A 1 141 ? -65.230 -9.530 40.451 1.00 49.03 141 ILE A O 1
ATOM 1058 N N . ALA A 1 142 ? -66.727 -10.339 41.923 1.00 53.88 142 ALA A N 1
ATOM 1059 C CA . ALA A 1 142 ? -66.372 -11.740 41.843 1.00 53.88 142 ALA A CA 1
ATOM 1060 C C . ALA A 1 142 ? -67.174 -12.445 40.734 1.00 53.88 142 ALA A C 1
ATOM 1062 O O . ALA A 1 142 ? -68.334 -12.106 40.499 1.00 53.88 142 ALA A O 1
ATOM 1063 N N . LYS A 1 143 ? -66.594 -13.547 40.229 1.00 53.56 143 LYS A N 1
ATOM 1064 C CA . LYS A 1 143 ? -67.178 -14.588 39.349 1.00 53.56 143 LYS A CA 1
ATOM 1065 C C . LYS A 1 143 ? -67.182 -14.170 37.864 1.00 53.56 143 LYS A C 1
ATOM 1067 O O . LYS A 1 143 ? -67.632 -13.094 37.527 1.00 53.56 143 LYS A O 1
ATOM 1072 N N . GLN A 1 144 ? -66.722 -14.972 36.906 1.00 48.50 144 GLN A N 1
ATOM 1073 C CA . GLN A 1 144 ? -66.955 -16.402 36.732 1.00 48.50 144 GLN A CA 1
ATOM 1074 C C . GLN A 1 144 ? -65.841 -17.077 35.921 1.00 48.50 144 GLN A C 1
ATOM 1076 O O . GLN A 1 144 ? -65.297 -16.520 34.973 1.00 48.50 144 GLN A O 1
ATOM 1081 N N . ALA A 1 145 ? -65.606 -18.340 36.263 1.00 53.34 145 ALA A N 1
ATOM 1082 C CA . ALA A 1 145 ? -64.948 -19.333 35.434 1.00 53.34 145 ALA A CA 1
ATOM 1083 C C . ALA A 1 145 ? -65.874 -19.813 34.296 1.00 53.34 145 ALA A C 1
ATOM 1085 O O . ALA A 1 145 ? -67.050 -20.090 34.537 1.00 53.34 145 ALA A O 1
ATOM 1086 N N . LYS A 1 146 ? -65.324 -20.002 33.090 1.00 47.97 146 LYS A N 1
ATOM 1087 C CA . LYS A 1 146 ? -65.809 -20.938 32.051 1.00 47.97 146 LYS A CA 1
ATOM 1088 C C . LYS A 1 146 ? -64.692 -21.071 31.005 1.00 47.97 146 LYS A C 1
ATOM 1090 O O . LYS A 1 146 ? -64.384 -20.113 30.317 1.00 47.97 146 LYS A O 1
ATOM 1095 N N . LYS A 1 147 ? -63.858 -22.113 31.062 1.00 51.38 147 LYS A N 1
ATOM 1096 C CA . LYS A 1 147 ? -64.039 -23.422 30.405 1.00 51.38 147 LYS A CA 1
ATOM 1097 C C . LYS A 1 147 ? -64.360 -23.275 28.913 1.00 51.38 147 LYS A C 1
ATOM 1099 O O . LYS A 1 147 ? -65.520 -23.052 28.595 1.00 51.38 147 LYS A O 1
ATOM 1104 N N . MET A 1 148 ? -63.371 -23.506 28.042 1.00 43.50 148 MET A N 1
ATOM 1105 C CA . MET A 1 148 ? -63.512 -24.332 26.832 1.00 43.50 148 MET A CA 1
ATOM 1106 C C . MET A 1 148 ? -62.153 -24.647 26.181 1.00 43.50 148 MET A C 1
ATOM 1108 O O . MET A 1 148 ? -61.177 -23.936 26.375 1.00 43.50 148 MET A O 1
ATOM 1112 N N . ALA A 1 149 ? -62.122 -25.811 25.536 1.00 51.31 149 ALA A N 1
ATOM 1113 C CA . ALA A 1 149 ? -60.979 -26.667 25.221 1.00 51.31 149 ALA A CA 1
ATOM 1114 C C . ALA A 1 149 ? -60.482 -26.476 23.754 1.00 51.31 149 ALA A C 1
ATOM 1116 O O . ALA A 1 149 ? -60.972 -25.569 23.082 1.00 51.31 149 ALA A O 1
ATOM 1117 N N . PRO A 1 150 ? -59.526 -27.293 23.251 1.00 65.06 150 PRO A N 1
ATOM 1118 C CA . PRO A 1 150 ? -58.720 -27.013 22.060 1.00 65.06 150 PRO A CA 1
ATOM 1119 C C . PRO A 1 150 ? -59.309 -27.582 20.756 1.00 65.06 150 PRO A C 1
ATOM 1121 O O . PRO A 1 150 ? -59.975 -28.615 20.757 1.00 65.06 150 PRO A O 1
ATOM 1124 N N . ALA A 1 151 ? -58.989 -26.936 19.636 1.00 45.16 151 ALA A N 1
ATOM 1125 C CA . ALA A 1 151 ? -59.111 -27.416 18.254 1.00 45.16 151 ALA A CA 1
ATOM 1126 C C . ALA A 1 151 ? -58.312 -26.428 17.380 1.00 45.16 151 ALA A C 1
ATOM 1128 O O . ALA A 1 151 ? -58.246 -25.255 17.721 1.00 45.16 151 ALA A O 1
ATOM 1129 N N . SER A 1 152 ? -57.697 -26.736 16.248 1.00 43.44 152 SER A N 1
ATOM 1130 C CA . SER A 1 152 ? -57.448 -27.941 15.467 1.00 43.44 152 SER A CA 1
ATOM 1131 C C . SER A 1 152 ? -56.459 -27.485 14.384 1.00 43.44 152 SER A C 1
ATOM 1133 O O . SER A 1 152 ? -56.501 -26.332 13.957 1.00 43.44 152 SER A O 1
ATOM 1135 N N . MET A 1 153 ? -55.613 -28.402 13.921 1.00 50.88 153 MET A N 1
ATOM 1136 C CA . MET A 1 153 ? -54.902 -28.343 12.642 1.00 50.88 153 MET A CA 1
ATOM 1137 C C . MET A 1 153 ? -55.735 -27.735 11.508 1.00 50.88 153 MET A C 1
ATOM 1139 O O . MET A 1 153 ? -56.874 -28.164 11.319 1.00 50.88 153 MET A O 1
ATOM 1143 N N . VAL A 1 154 ? -55.102 -26.895 10.680 1.00 52.84 154 VAL A N 1
ATOM 1144 C CA . VAL A 1 154 ? -55.315 -26.882 9.223 1.00 52.84 154 VAL A CA 1
ATOM 1145 C C . VAL A 1 154 ? -53.982 -26.567 8.530 1.00 52.84 154 VAL A C 1
ATOM 1147 O O . VAL A 1 154 ? -53.454 -25.463 8.639 1.00 52.84 154 VAL A O 1
ATOM 1150 N N . CYS A 1 155 ? -53.440 -27.560 7.821 1.00 44.88 155 CYS A N 1
ATOM 1151 C CA . CYS A 1 155 ? -52.488 -27.362 6.731 1.00 44.88 155 CYS A CA 1
ATOM 1152 C C . CYS A 1 155 ? -53.219 -26.714 5.551 1.00 44.88 155 CYS A C 1
ATOM 1154 O O . CYS A 1 155 ? -54.283 -27.187 5.159 1.00 44.88 155 CYS A O 1
ATOM 1156 N N . GLY A 1 156 ? -52.621 -25.692 4.947 1.00 43.22 156 GLY A N 1
ATOM 1157 C CA . GLY A 1 156 ? -53.109 -25.092 3.711 1.00 43.22 156 GLY A CA 1
ATOM 1158 C C . GLY A 1 156 ? -51.950 -24.503 2.926 1.00 43.22 156 GLY A C 1
ATOM 1159 O O . GLY A 1 156 ? -51.590 -23.350 3.123 1.00 43.22 156 GLY A O 1
ATOM 1160 N N . ALA A 1 157 ? -51.357 -25.327 2.066 1.00 47.91 157 ALA A N 1
ATOM 1161 C CA . ALA A 1 157 ? -50.558 -24.864 0.946 1.00 47.91 157 ALA A CA 1
ATOM 1162 C C . ALA A 1 157 ? -51.481 -24.154 -0.052 1.00 47.91 157 ALA A C 1
ATOM 1164 O O . ALA A 1 157 ? -52.543 -24.687 -0.372 1.00 47.91 157 ALA A O 1
ATOM 1165 N N . LEU A 1 158 ? -51.070 -22.993 -0.555 1.00 50.97 158 LEU A N 1
ATOM 1166 C CA . LEU A 1 158 ? -51.510 -22.497 -1.854 1.00 50.97 158 LEU A CA 1
ATOM 1167 C C . LEU A 1 158 ? -50.490 -21.495 -2.386 1.00 50.97 158 LEU A C 1
ATOM 1169 O O . LEU A 1 158 ? -50.272 -20.415 -1.840 1.00 50.97 158 LEU A O 1
ATOM 1173 N N . GLU A 1 159 ? -49.852 -21.938 -3.458 1.00 46.84 159 GLU A N 1
ATOM 1174 C CA . GLU A 1 159 ? -49.133 -21.142 -4.431 1.00 46.84 159 GLU A CA 1
ATOM 1175 C C . GLU A 1 159 ? -50.054 -20.046 -4.982 1.00 46.84 159 GLU A C 1
ATOM 1177 O O . GLU A 1 159 ? -51.217 -20.305 -5.292 1.00 46.84 159 GLU A O 1
ATOM 1182 N N . ASN A 1 160 ? -49.526 -18.837 -5.167 1.00 44.72 160 ASN A N 1
ATOM 1183 C CA . ASN A 1 160 ? -49.721 -18.146 -6.435 1.00 44.72 160 ASN A CA 1
ATOM 1184 C C . ASN A 1 160 ? -48.751 -16.979 -6.594 1.00 44.72 160 ASN A C 1
ATOM 1186 O O . ASN A 1 160 ? -48.693 -16.049 -5.792 1.00 44.72 160 ASN A O 1
ATOM 1190 N N . SER A 1 161 ? -48.010 -17.052 -7.693 1.00 48.28 161 SER A N 1
ATOM 1191 C CA . SER A 1 161 ? -47.236 -15.976 -8.280 1.00 48.28 161 SER A CA 1
ATOM 1192 C C . SER A 1 161 ? -48.137 -14.792 -8.635 1.00 48.28 161 SER A C 1
ATOM 1194 O O . SER A 1 161 ? -49.149 -14.964 -9.313 1.00 48.28 161 SER A O 1
ATOM 1196 N N . PHE A 1 162 ? -47.724 -13.576 -8.277 1.00 47.97 162 PHE A N 1
ATOM 1197 C CA . PHE A 1 162 ? -48.188 -12.379 -8.968 1.00 47.97 162 PHE A CA 1
ATOM 1198 C C . PHE A 1 162 ? -47.032 -11.397 -9.160 1.00 47.97 162 PHE A C 1
ATOM 1200 O O . PHE A 1 162 ? -46.403 -10.940 -8.209 1.00 47.97 162 PHE A O 1
ATOM 1207 N N . ILE A 1 163 ? -46.744 -11.138 -10.433 1.00 49.00 163 ILE A N 1
ATOM 1208 C CA . ILE A 1 163 ? -45.799 -10.152 -10.948 1.00 49.00 163 ILE A CA 1
ATOM 1209 C C . ILE A 1 163 ? -46.576 -8.846 -11.144 1.00 49.00 163 ILE A C 1
ATOM 1211 O O . ILE A 1 163 ? -47.613 -8.857 -11.804 1.00 49.00 163 ILE A O 1
ATOM 1215 N N . GLY A 1 164 ? -46.056 -7.719 -10.655 1.00 38.38 164 GLY A N 1
ATOM 1216 C CA . GLY A 1 164 ? -46.550 -6.395 -11.048 1.00 38.38 164 GLY A CA 1
ATOM 1217 C C . GLY A 1 164 ? -45.931 -5.242 -10.245 1.00 38.38 164 GLY A C 1
ATOM 1218 O O . GLY A 1 164 ? -45.969 -5.305 -9.019 1.00 38.38 164 GLY A O 1
ATOM 1219 N N . PRO A 1 165 ? -45.361 -4.202 -10.890 1.00 59.25 165 PRO A N 1
ATOM 1220 C CA . PRO A 1 165 ? -44.633 -3.125 -10.219 1.00 59.25 165 PRO A CA 1
ATOM 1221 C C . PRO A 1 165 ? -45.546 -1.937 -9.884 1.00 59.25 165 PRO A C 1
ATOM 1223 O O . PRO A 1 165 ? -46.376 -1.556 -10.706 1.00 59.25 165 PRO A O 1
ATOM 1226 N N . VAL A 1 166 ? -45.340 -1.295 -8.730 1.00 45.12 166 VAL A N 1
ATOM 1227 C CA . VAL A 1 166 ? -45.924 0.023 -8.420 1.00 45.12 166 VAL A CA 1
ATOM 1228 C C . VAL A 1 166 ? -44.977 0.868 -7.558 1.00 45.12 166 VAL A C 1
ATOM 1230 O O . VAL A 1 166 ? -44.708 0.570 -6.401 1.00 45.12 166 VAL A O 1
ATOM 1233 N N . THR A 1 167 ? -44.415 1.873 -8.225 1.00 43.16 167 THR A N 1
ATOM 1234 C CA . THR A 1 167 ? -44.232 3.285 -7.838 1.00 43.16 167 THR A CA 1
ATOM 1235 C C . THR A 1 167 ? -44.191 3.707 -6.360 1.00 43.16 167 THR A C 1
ATOM 1237 O O . THR A 1 167 ? -45.137 3.517 -5.606 1.00 43.16 167 THR A O 1
ATOM 1240 N N . GLU A 1 168 ? -43.097 4.414 -6.064 1.00 46.44 168 GLU A N 1
ATOM 1241 C CA . GLU A 1 168 ? -42.860 5.543 -5.148 1.00 46.44 168 GLU A CA 1
ATOM 1242 C C . GLU A 1 168 ? -43.943 6.039 -4.161 1.00 46.44 168 GLU A C 1
ATOM 1244 O O . GLU A 1 168 ? -45.054 6.404 -4.532 1.00 46.44 168 GLU A O 1
ATOM 1249 N N . SER A 1 169 ? -43.429 6.298 -2.947 1.00 44.19 169 SER A N 1
ATOM 1250 C CA . SER A 1 169 ? -43.816 7.323 -1.957 1.00 44.19 169 SER A CA 1
ATOM 1251 C C . SER A 1 169 ? -45.002 7.046 -1.025 1.00 44.19 169 SER A C 1
ATOM 1253 O O . SER A 1 169 ? -46.149 7.244 -1.405 1.00 44.19 169 SER A O 1
ATOM 1255 N N . ALA A 1 170 ? -44.705 6.739 0.251 1.00 38.78 170 ALA A N 1
ATOM 1256 C CA . ALA A 1 170 ? -45.065 7.575 1.418 1.00 38.78 170 ALA A CA 1
ATOM 1257 C C . ALA A 1 170 ? -44.851 6.849 2.774 1.00 38.78 170 ALA A C 1
ATOM 1259 O O . ALA A 1 170 ? -45.489 5.849 3.072 1.00 38.78 170 ALA A O 1
ATOM 1260 N N . THR A 1 171 ? -43.946 7.413 3.581 1.00 42.38 171 THR A N 1
ATOM 1261 C CA . THR A 1 171 ? -44.020 7.681 5.038 1.00 42.38 171 THR A CA 1
ATOM 1262 C C . THR A 1 171 ? -44.656 6.697 6.048 1.00 42.38 171 THR A C 1
ATOM 1264 O O . THR A 1 171 ? -45.868 6.541 6.087 1.00 42.38 171 THR A O 1
ATOM 1267 N N . VAL A 1 172 ? -43.817 6.350 7.044 1.00 44.69 172 VAL A N 1
ATOM 1268 C CA . VAL A 1 172 ? -44.035 6.479 8.512 1.00 44.69 172 VAL A CA 1
ATOM 1269 C C . VAL A 1 172 ? -44.831 5.374 9.253 1.00 44.69 172 VAL A C 1
ATOM 1271 O O . VAL A 1 172 ? -45.990 5.105 8.973 1.00 44.69 172 VAL A O 1
ATOM 1274 N N . VAL A 1 173 ? -44.162 4.864 10.306 1.00 44.22 173 VAL A N 1
ATOM 1275 C CA . VAL A 1 173 ? -44.556 3.973 11.431 1.00 44.22 173 VAL A CA 1
ATOM 1276 C C . VAL A 1 173 ? -44.554 2.456 11.195 1.00 44.22 173 VAL A C 1
ATOM 1278 O O . VAL A 1 173 ? -45.502 1.910 10.647 1.00 44.22 173 VAL A O 1
ATOM 1281 N N . GLN A 1 174 ? -43.523 1.785 11.729 1.00 40.66 174 GLN A N 1
ATOM 1282 C CA . GLN A 1 174 ? -43.594 0.584 12.593 1.00 40.66 174 GLN A CA 1
ATOM 1283 C C . GLN A 1 174 ? -42.151 0.163 12.933 1.00 40.66 174 GLN A C 1
ATOM 1285 O O . GLN A 1 174 ? -41.352 -0.135 12.054 1.00 40.66 174 GLN A O 1
ATOM 1290 N N . ASP A 1 175 ? -41.689 0.480 14.139 1.00 39.41 175 ASP A N 1
ATOM 1291 C CA . ASP A 1 175 ? -41.759 -0.354 15.352 1.00 39.41 175 ASP A CA 1
ATOM 1292 C C . ASP A 1 175 ? -40.675 -1.441 15.408 1.00 39.41 175 ASP A C 1
ATOM 1294 O O . ASP A 1 175 ? -40.748 -2.490 14.775 1.00 39.41 175 ASP A O 1
ATOM 1298 N N . ALA A 1 176 ? -39.652 -1.136 16.211 1.00 46.94 176 ALA A N 1
ATOM 1299 C CA . ALA A 1 176 ? -39.232 -1.953 17.345 1.00 46.94 176 ALA A CA 1
ATOM 1300 C C . ALA A 1 176 ? -39.303 -3.484 17.171 1.00 46.94 176 ALA A C 1
ATOM 1302 O O . ALA A 1 176 ? -40.118 -4.147 17.804 1.00 46.94 176 ALA A O 1
ATOM 1303 N N . ALA A 1 177 ? -38.395 -4.058 16.376 1.00 46.59 177 ALA A N 1
ATOM 1304 C CA . ALA A 1 177 ? -38.107 -5.498 16.418 1.00 46.59 177 ALA A CA 1
ATOM 1305 C C . ALA A 1 177 ? -36.742 -5.872 15.807 1.00 46.59 177 ALA A C 1
ATOM 1307 O O . ALA A 1 177 ? -36.635 -6.899 15.148 1.00 46.59 177 ALA A O 1
ATOM 1308 N N . ASN A 1 178 ? -35.695 -5.050 15.964 1.00 47.84 178 ASN A N 1
ATOM 1309 C CA . ASN A 1 178 ? -34.382 -5.380 15.385 1.00 47.84 178 ASN A CA 1
ATOM 1310 C C . ASN A 1 178 ? -33.192 -4.892 16.226 1.00 47.84 178 ASN A C 1
ATOM 1312 O O . ASN A 1 178 ? -32.257 -4.272 15.727 1.00 47.84 178 ASN A O 1
ATOM 1316 N N . GLN A 1 179 ? -33.243 -5.158 17.533 1.00 48.19 179 GLN A N 1
ATOM 1317 C CA . GLN A 1 179 ? -32.181 -4.788 18.473 1.00 48.19 179 GLN A CA 1
ATOM 1318 C C . GLN A 1 179 ? -31.764 -5.964 19.368 1.00 48.19 179 GLN A C 1
ATOM 1320 O O . GLN A 1 179 ? -31.559 -5.809 20.566 1.00 48.19 179 GLN A O 1
ATOM 1325 N N . MET A 1 180 ? -31.670 -7.167 18.789 1.00 46.97 180 MET A N 1
ATOM 1326 C CA . MET A 1 180 ? -31.217 -8.348 19.526 1.00 46.97 180 MET A CA 1
ATOM 1327 C C . MET A 1 180 ? -30.609 -9.422 18.607 1.00 46.97 180 MET A C 1
ATOM 1329 O O . MET A 1 180 ? -31.013 -10.573 18.653 1.00 46.97 180 MET A O 1
ATOM 1333 N N . GLU A 1 181 ? -29.655 -9.058 17.739 1.00 49.31 181 GLU A N 1
ATOM 1334 C CA . GLU A 1 181 ? -28.867 -10.059 16.986 1.00 49.31 181 GLU A CA 1
ATOM 1335 C C . GLU A 1 181 ? -27.485 -9.552 16.510 1.00 49.31 181 GLU A C 1
ATOM 1337 O O . GLU A 1 181 ? -26.974 -9.948 15.467 1.00 49.31 181 GLU A O 1
ATOM 1342 N N . VAL A 1 182 ? -26.833 -8.683 17.296 1.00 48.72 182 VAL A N 1
ATOM 1343 C CA . VAL A 1 182 ? -25.422 -8.287 17.075 1.00 48.72 182 VAL A CA 1
ATOM 1344 C C . VAL A 1 182 ? -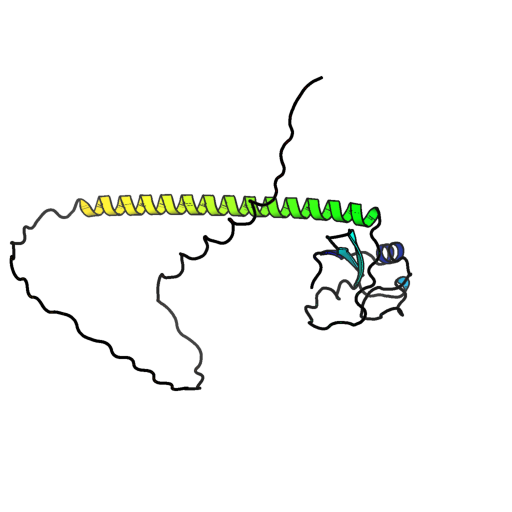24.604 -8.496 18.354 1.00 48.72 182 VAL A C 1
ATOM 1346 O O . VAL A 1 182 ? -23.830 -7.649 18.771 1.00 48.72 182 VAL A O 1
ATOM 1349 N N . GLU A 1 183 ? -24.780 -9.645 19.007 1.00 50.03 183 GLU A N 1
ATOM 1350 C CA . GLU A 1 183 ? -23.966 -10.054 20.161 1.00 50.03 183 GLU A CA 1
ATOM 1351 C C . GLU A 1 183 ? -23.658 -11.558 20.127 1.00 50.03 183 GLU A C 1
ATOM 1353 O O . GLU A 1 183 ? -23.856 -12.266 21.108 1.00 50.03 183 GLU A O 1
ATOM 1358 N N . THR A 1 184 ? -23.191 -12.113 19.000 1.00 50.56 184 THR A N 1
ATOM 1359 C CA . THR A 1 184 ? -22.626 -13.485 19.013 1.00 50.56 184 THR A CA 1
ATOM 1360 C C . THR A 1 184 ? -21.637 -13.793 17.877 1.00 50.56 184 THR A C 1
ATOM 1362 O O . THR A 1 184 ? -21.709 -14.867 17.296 1.00 50.56 184 THR A O 1
ATOM 1365 N N . GLN A 1 185 ? -20.685 -12.909 17.531 1.00 49.38 185 GLN A N 1
ATOM 1366 C CA . GLN A 1 185 ? -19.588 -13.279 16.598 1.00 49.38 185 GLN A CA 1
ATOM 1367 C C . GLN A 1 185 ? -18.196 -12.682 16.911 1.00 49.38 185 GLN A C 1
ATOM 1369 O O . GLN A 1 185 ? -17.375 -12.533 16.013 1.00 49.38 185 GLN A O 1
ATOM 1374 N N . VAL A 1 186 ? -17.863 -12.391 18.178 1.00 46.06 186 VAL A N 1
ATOM 1375 C CA . VAL A 1 186 ? -16.485 -11.968 18.557 1.00 46.06 186 VAL A CA 1
ATOM 1376 C C . VAL A 1 186 ? -15.922 -12.757 19.754 1.00 46.06 186 VAL A C 1
ATOM 1378 O O . VAL A 1 186 ? -15.076 -12.271 20.492 1.00 46.06 186 VAL A O 1
ATOM 1381 N N . ALA A 1 187 ? -16.357 -14.006 19.959 1.00 46.41 187 ALA A N 1
ATOM 1382 C CA . ALA A 1 187 ? -15.897 -14.828 21.090 1.00 46.41 187 ALA A CA 1
ATOM 1383 C C . ALA A 1 187 ? -15.433 -16.254 20.727 1.00 46.41 187 ALA A C 1
ATOM 1385 O O . ALA A 1 187 ? -15.431 -17.125 21.592 1.00 46.41 187 ALA A O 1
ATOM 1386 N N . THR A 1 188 ? -14.982 -16.500 19.489 1.00 47.97 188 THR A N 1
ATOM 1387 C CA . THR A 1 188 ? -14.431 -17.823 19.107 1.00 47.97 188 THR A CA 1
ATOM 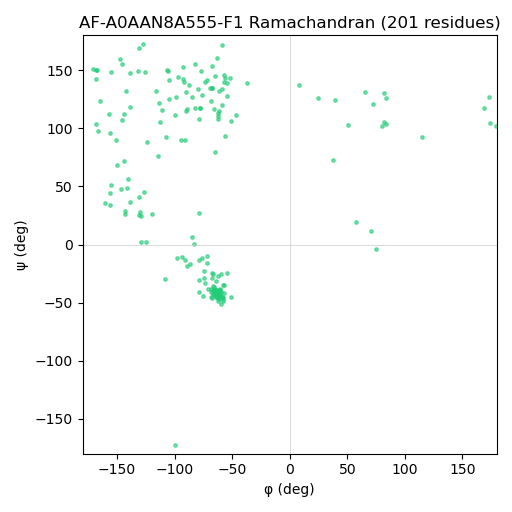1388 C C . THR A 1 188 ? -13.184 -17.748 18.221 1.00 47.97 188 THR A C 1
ATOM 1390 O O . THR A 1 188 ? -12.995 -18.578 17.342 1.00 47.97 188 THR A O 1
ATOM 1393 N N . ILE A 1 189 ? -12.300 -16.769 18.445 1.00 46.34 189 ILE A N 1
ATOM 1394 C CA . ILE A 1 189 ? -10.905 -16.815 17.954 1.00 46.34 189 ILE A CA 1
ATOM 1395 C C . ILE A 1 189 ? -9.979 -16.250 19.044 1.00 46.34 189 ILE A C 1
ATOM 1397 O O . ILE A 1 189 ? -9.274 -15.266 18.859 1.00 46.34 189 ILE A O 1
ATOM 1401 N N . ALA A 1 190 ? -10.035 -16.833 20.241 1.00 43.06 190 ALA A N 1
ATOM 1402 C CA . ALA A 1 190 ? -9.079 -16.550 21.319 1.00 43.06 190 ALA A CA 1
ATOM 1403 C C . ALA A 1 190 ? -8.746 -17.813 22.136 1.00 43.06 190 ALA A C 1
ATOM 1405 O O . ALA A 1 190 ? -8.395 -17.724 23.309 1.00 43.06 190 ALA A O 1
ATOM 1406 N N . SER A 1 191 ? -8.868 -18.997 21.524 1.00 47.34 191 SER A N 1
ATOM 1407 C CA . SER A 1 191 ? -8.708 -20.287 22.218 1.00 47.34 191 SER A CA 1
ATOM 1408 C C . SER A 1 191 ? -7.670 -21.228 21.593 1.00 47.34 191 SER A C 1
ATOM 1410 O O . SER A 1 191 ? -7.472 -22.315 22.118 1.00 47.34 191 SER A O 1
ATOM 1412 N N . GLU A 1 192 ? -6.959 -20.828 20.530 1.00 50.75 192 GLU A N 1
ATOM 1413 C CA 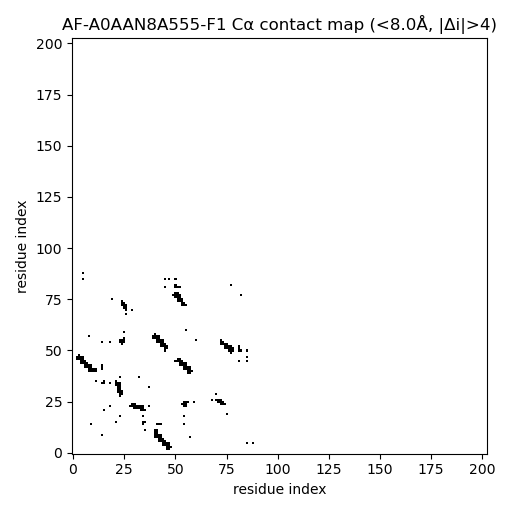. GLU A 1 192 ? -5.972 -21.695 19.846 1.00 50.75 192 GLU A CA 1
ATOM 1414 C C . GLU A 1 192 ? -4.587 -21.055 19.644 1.00 50.75 192 GLU A C 1
ATOM 1416 O O . GLU A 1 192 ? -3.817 -21.460 18.779 1.00 50.75 192 GLU A O 1
ATOM 1421 N N . ALA A 1 193 ? -4.215 -20.074 20.466 1.00 44.12 193 ALA A N 1
ATOM 1422 C CA . ALA A 1 193 ? -2.834 -19.601 20.532 1.00 44.12 193 ALA A CA 1
ATOM 1423 C C . ALA A 1 193 ? -2.255 -19.925 21.911 1.00 44.12 193 ALA A C 1
ATOM 1425 O O . ALA A 1 193 ? -2.136 -19.063 22.779 1.00 44.12 193 ALA A O 1
ATOM 1426 N N . GLY A 1 194 ? -1.921 -21.202 22.106 1.00 45.84 194 GLY A N 1
ATOM 1427 C CA . GLY A 1 194 ? -1.156 -21.696 23.246 1.00 45.84 194 GLY A CA 1
ATOM 1428 C C . GLY A 1 194 ? 0.267 -21.141 23.252 1.00 45.84 194 GLY A C 1
ATOM 1429 O O . GLY A 1 194 ? 1.207 -21.828 22.868 1.00 45.84 194 GLY A O 1
ATOM 1430 N N . TRP A 1 195 ? 0.428 -19.904 23.713 1.00 41.47 195 TRP A N 1
ATOM 1431 C CA . TRP A 1 195 ? 1.719 -19.380 24.142 1.00 41.47 195 TRP A CA 1
ATOM 1432 C C . TRP A 1 195 ? 1.857 -19.667 25.632 1.00 41.47 195 TRP A C 1
ATOM 1434 O O . TRP A 1 195 ? 1.424 -18.892 26.481 1.00 41.47 195 TRP A O 1
ATOM 1444 N N . GLN A 1 196 ? 2.421 -20.835 25.943 1.00 43.75 196 GLN A N 1
ATOM 1445 C CA . GLN A 1 196 ? 2.955 -21.100 27.271 1.00 43.75 196 GLN A CA 1
ATOM 1446 C C . GLN A 1 196 ? 4.096 -20.112 27.525 1.00 43.75 196 GLN A C 1
ATOM 1448 O O . GLN A 1 196 ? 5.150 -20.180 26.893 1.00 43.75 196 GLN A O 1
ATOM 1453 N N . LEU A 1 197 ? 3.854 -19.180 28.445 1.00 42.19 197 LEU A N 1
ATOM 1454 C CA . LEU A 1 197 ? 4.895 -18.435 29.135 1.00 42.19 197 LEU A CA 1
ATOM 1455 C C . LEU A 1 197 ? 5.723 -19.459 29.925 1.00 42.19 197 LEU A C 1
ATOM 1457 O O . LEU A 1 197 ? 5.234 -20.029 30.899 1.00 42.19 197 LEU A O 1
ATOM 1461 N N . VAL A 1 198 ? 6.948 -19.730 29.486 1.00 50.31 198 VAL A N 1
ATOM 1462 C CA . VAL A 1 198 ? 7.954 -20.390 30.321 1.00 50.31 198 VAL A CA 1
ATOM 1463 C C . VAL A 1 198 ? 8.798 -19.305 30.981 1.00 50.31 198 VAL A C 1
ATOM 1465 O O . VAL A 1 198 ? 9.798 -18.859 30.432 1.00 50.31 198 VAL A O 1
ATOM 1468 N N . ASP A 1 199 ? 8.350 -18.869 32.156 1.00 48.31 199 ASP A N 1
ATOM 1469 C CA . ASP A 1 199 ? 9.192 -18.222 33.162 1.00 48.31 199 ASP A CA 1
ATOM 1470 C C . ASP A 1 199 ? 9.546 -19.276 34.214 1.00 48.31 199 ASP A C 1
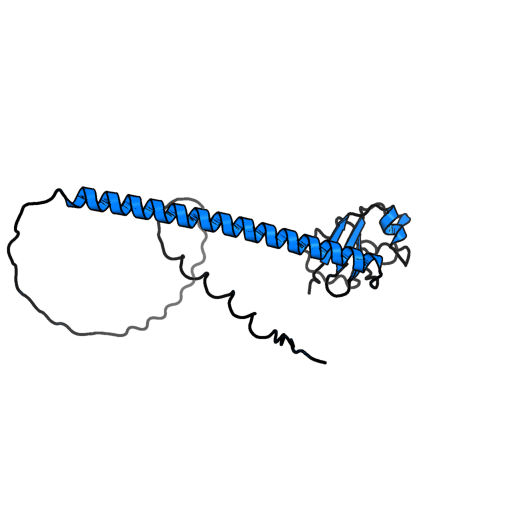ATOM 1472 O O . ASP A 1 199 ? 8.666 -19.746 34.934 1.00 48.31 199 ASP A O 1
ATOM 1476 N N . SER A 1 200 ? 10.8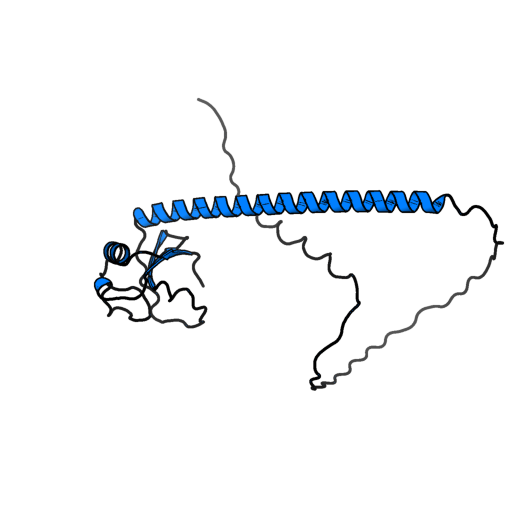17 -19.674 34.279 1.00 51.66 200 SER A N 1
ATOM 1477 C CA . SER A 1 200 ? 11.495 -20.298 35.433 1.00 51.66 200 SER A CA 1
ATOM 1478 C C . SER A 1 200 ? 13.000 -20.298 35.112 1.00 51.66 200 SER A C 1
ATOM 1480 O O . SER A 1 200 ? 13.391 -20.887 34.109 1.00 51.66 200 SER A O 1
ATOM 1482 N N . MET A 1 201 ? 13.819 -19.419 35.699 1.00 51.09 201 MET A N 1
ATOM 1483 C CA . MET A 1 201 ? 14.417 -19.461 37.051 1.00 51.09 201 MET A CA 1
ATOM 1484 C C . MET A 1 201 ? 15.527 -20.514 37.224 1.00 51.09 201 MET A C 1
ATOM 1486 O O . MET A 1 201 ? 15.254 -21.702 37.087 1.00 51.09 201 MET A O 1
ATOM 1490 N N . ASP A 1 202 ? 16.710 -19.987 37.593 1.00 57.91 202 ASP A N 1
ATOM 1491 C CA . ASP A 1 202 ? 17.907 -20.598 38.214 1.00 57.91 202 ASP A CA 1
ATOM 1492 C C . ASP A 1 202 ? 18.668 -21.645 37.359 1.00 57.91 202 ASP A C 1
ATOM 1494 O O . ASP A 1 202 ? 18.068 -22.520 36.747 1.00 57.91 202 ASP A O 1
ATOM 1498 N N . GLU A 1 203 ? 19.994 -21.614 37.175 1.00 52.75 203 GLU A N 1
ATOM 1499 C CA . GLU A 1 203 ? 21.145 -21.147 37.975 1.00 52.75 203 GLU A CA 1
ATOM 1500 C C . GLU A 1 203 ? 22.315 -20.750 37.041 1.00 52.75 203 GLU A C 1
ATOM 1502 O O . GLU A 1 203 ? 22.444 -21.375 35.958 1.00 52.75 203 GLU A O 1
#

Secondary structure (DSSP, 8-state):
-PPPEEEEEE-HHHHHHH-SSSB---TTSTTTSBGGG--S-EEEEEETTT--EEEEETTGGG-------SS----BPP-HHHHHHHHHHHHHHHHHHHHHHHHHHHHHHHHHHHHHHHHHHHHHHHHHHGGG----PPPP--------------------------------------SSSSSSSSSSSSSS-----------

Mean predicted aligned error: 18.36 Å

Sequence (203 aa):
MDRPSFFSKIPQQAAVERSKDGLCGDAAHPGECKITECTAGKALVIYKDDASFSIVHANSILGTGEGHQRDGPVVQKACEGSKKMLKQLLEKERADVAAAQEMTRKANAQETKAQETEAEEAKAEIMHTTTGTVSQPHPTIAKQAKKMAPASMVCGALENSFIGPVTESATVVQDAANQMEVETQVATIASEAGWQLVDSMDE